Protein AF-0000000070681318 (afdb_homodimer)

Organism: Helianthus annuus (NCBI:txid4232)

InterPro domains:
  IPR006459 Casparian strip membrane protein [TIGR01569] (23-172)
  IPR006702 Casparian strip membrane protein domain [PF04535] (16-162)
  IPR044173 Casparian strip membrane protein/CASP-like protein [PTHR36488] (15-176)

Radius of gyration: 23.89 Å; Cα contacts (8 Å, |Δi|>4): 501; chains: 2; bounding box: 47×86×56 Å

Foldseek 3Di:
DPPPPPPLPQAPPVLLVLLVLLLVLLVLLLCLLCLLLVLLQPPWFPQLPDDDDSPGDHLVVDVLSVLLNVLSVVLNVVSVVCSVVSVVCNRRVPCLVSLVVCLVVLVVSLVSLCSSLVSLVVVLVCLCPPDVVVPGDNCCVRVVVSSVSNVVSSVSSVSSSVSSVVSSVSSVVSSVVD/DPPPPPPLPQQPPVLLVLLVLLLVLLVLLLCLLCLLLVLLQPPWFPQLPDDDDSPGDHLVVDVLSVLLNVLSVVLNVVSVVCSVVSVVCSRRVPCLVSLVVCLVVLVVSLVSLCSSLVSLVVVLVCLCPPDVVVPGDNVCVRVVVSSVSNVVSSVSSVSSSVSSVVSSVSSVVSSVVD

Secondary structure (DSSP, 8-state):
------------HHHHHHHHHHHHHHHHHHHHHHHHHHHHHT---B---SSSS---B-GGGSHHHHHHHHHHHHHHHHHHHHHHHHHHHHH-TT-HHHHHHHHHHHHHHHHHHHHHHHHHHHHHHHHHH-BTTTTB--STTT-HHHHHHHHHHHHHHHHHHHHHHHHHHHHHHHHHT-/------------HHHHHHHHHHHHHHHHHHHHHHHHHHHHHT-------SSS------GGGSHHHHHHHHHHHHHHHHHHHHHHHHHHHHH-TT-HHHHHHHHHHHHHHHHHHHHHHHHHHHHHHHHHH-BTTTTB--STTT-HHHHHHHHHHHHHHHHHHHHHHHHHHHHHHHHHT-

Nearest PDB structures (foldseek):
  8a6m-assembly1_A  TM=4.828E-01  e=1.757E-01  Homo sapiens
  7ung-assembly1_D7  TM=3.871E-01  e=7.452E+00  Homo sapiens
  7ung-assembly1_D8  TM=2.516E-01  e=3.103E+00  Homo sapiens
  8snb-assembly1_8L  TM=2.629E-01  e=3.421E+00  Strongylocentrotus purpuratus
  8a6m-assembly1_A  TM=5.591E-01  e=1.493E-01  Homo sapiens

Solvent-accessible surface area (backbone atoms only — not comparable to full-atom values): 18062 Å² total; per-residue (Å²): 132,76,80,73,79,78,69,76,51,65,40,56,71,70,47,42,55,50,31,51,50,48,49,52,43,46,53,50,27,35,48,18,22,46,53,17,28,48,50,40,71,59,45,59,53,54,70,60,80,78,89,88,90,83,78,52,69,37,45,77,72,36,66,45,41,41,45,22,38,52,31,25,49,52,41,31,52,48,45,58,57,47,49,59,52,42,54,45,47,54,60,39,39,80,48,63,67,58,46,49,49,48,47,45,51,44,51,52,38,30,35,42,40,27,21,18,42,32,20,34,50,48,49,51,49,37,34,60,64,26,38,78,91,69,54,27,63,42,46,29,84,68,36,48,69,54,47,54,41,45,55,54,15,44,52,25,33,52,51,20,37,54,40,40,52,51,48,50,45,48,52,45,50,59,34,52,74,86,131,78,77,74,77,79,70,79,52,68,42,56,72,70,48,43,53,51,31,52,50,47,48,53,44,46,51,50,27,35,49,17,22,46,54,16,28,50,48,40,71,58,44,58,55,54,70,58,82,75,92,80,88,84,78,55,68,37,44,75,73,36,66,45,40,42,44,23,38,51,31,24,49,51,41,33,51,48,46,57,55,47,49,59,53,43,53,44,47,55,63,41,40,80,46,63,67,58,48,50,50,48,47,46,51,45,52,52,38,31,34,41,40,27,21,17,42,33,19,34,49,46,48,50,50,38,33,59,64,26,36,79,90,68,56,28,64,41,45,28,83,69,36,47,69,54,47,54,41,46,56,54,14,44,52,24,34,53,51,19,36,54,39,40,53,51,48,50,44,49,51,43,52,59,33,53,74,86

Sequence (356 aa):
MKPGALQLGVAPPTNRGIAILDFILRLIAIAGTLASAIPMATTTSQTLPFFSKFVQAKFNDFPSFTFFVVASSIVSTYLFLSLAFSILHITKANAVNTRLLLLFLDTVAMGLLMAGSAVATAIVKLVHSGNSKFNWLAICQKYNNFCKRVSGSLIGSYTGVVVLILLTLLSGVALSRRMKPGALQLGVAPPTNRGIAILDFILRLIAIAGTLASAIPMATTTSQTLPFFSKFVQAKFNDFPSFTFFVVASSIVSTYLFLSLAFSILHITKANAVNTRLLLLFLDTVAMGLLMAGSAVATAIVKLVHSGNSKFNWLAICQKYNNFCKRVSGSLIGSYTGVVVLILLTLLSGVALSRR

Structure (mmCIF, N/CA/C/O backbone):
data_AF-0000000070681318-model_v1
#
loop_
_entity.id
_entity.type
_entity.pdbx_description
1 polymer 'CASP-like protein'
#
loop_
_atom_site.group_PDB
_atom_site.id
_atom_site.type_symbol
_atom_site.label_atom_id
_atom_site.label_alt_id
_atom_site.label_comp_id
_atom_site.label_asym_id
_atom_site.label_entity_id
_atom_site.label_seq_id
_atom_site.pdbx_PDB_ins_code
_atom_site.Cartn_x
_atom_site.Cartn_y
_atom_site.Cartn_z
_atom_site.occupancy
_atom_site.B_iso_or_equiv
_atom_site.auth_seq_id
_atom_site.auth_comp_id
_atom_site.auth_asym_id
_atom_site.auth_atom_id
_atom_site.pdbx_PDB_model_num
ATOM 1 N N . MET A 1 1 ? 20.844 49.125 15.164 1 27.34 1 MET A N 1
ATOM 2 C CA . MET A 1 1 ? 19.984 48.25 14.398 1 27.34 1 MET A CA 1
ATOM 3 C C . MET A 1 1 ? 19.984 46.844 14.992 1 27.34 1 MET A C 1
ATOM 5 O O . MET A 1 1 ? 21.031 46.219 15.102 1 27.34 1 MET A O 1
ATOM 9 N N . LYS A 1 2 ? 19.297 46.5 16 1 39.03 2 LYS A N 1
ATOM 10 C CA . LYS A 1 2 ? 19.469 45.5 17.047 1 39.03 2 LYS A CA 1
ATOM 11 C C . LYS A 1 2 ? 19.297 44.094 16.484 1 39.03 2 LYS A C 1
ATOM 13 O O . LYS A 1 2 ? 18.375 43.844 15.695 1 39.03 2 LYS A O 1
ATOM 18 N N . PRO A 1 3 ? 20.266 43.25 16.266 1 37.09 3 PRO A N 1
ATOM 19 C CA . PRO A 1 3 ? 20.297 42.094 15.367 1 37.09 3 PRO A CA 1
ATOM 20 C C . PRO A 1 3 ? 19.109 41.156 15.562 1 37.09 3 PRO A C 1
ATOM 22 O O . PRO A 1 3 ? 18.797 40.812 16.703 1 37.09 3 PRO A O 1
ATOM 25 N N . GLY A 1 4 ? 17.953 41.281 15.164 1 34.03 4 GLY A N 1
ATOM 26 C CA . GLY A 1 4 ? 16.625 40.812 15.516 1 34.03 4 GLY A CA 1
ATOM 27 C C . GLY A 1 4 ? 16.594 39.312 15.836 1 34.03 4 GLY A C 1
ATOM 28 O O . GLY A 1 4 ? 17.156 38.5 15.102 1 34.03 4 GLY A O 1
ATOM 29 N N . ALA A 1 5 ? 16.75 38.844 17.031 1 35.81 5 ALA A N 1
ATOM 30 C CA . ALA A 1 5 ? 16.984 37.594 17.734 1 35.81 5 ALA A CA 1
ATOM 31 C C . ALA A 1 5 ? 16.25 36.438 17.047 1 35.81 5 ALA A C 1
ATOM 33 O O . ALA A 1 5 ? 15.023 36.438 16.969 1 35.81 5 ALA A O 1
ATOM 34 N N . LEU A 1 6 ? 16.516 36.031 15.82 1 34.25 6 LEU A N 1
ATOM 35 C CA . LEU A 1 6 ? 16.188 35 14.859 1 34.25 6 LEU A CA 1
ATOM 36 C C . LEU A 1 6 ? 15.711 33.719 15.578 1 34.25 6 LEU A C 1
ATOM 38 O O . LEU A 1 6 ? 16.516 33 16.141 1 34.25 6 LEU A O 1
ATOM 42 N N . GLN A 1 7 ? 14.805 33.75 16.688 1 34.06 7 GLN A N 1
ATOM 43 C CA . GLN A 1 7 ? 14.234 32.844 17.672 1 34.06 7 GLN A CA 1
ATOM 44 C C . GLN A 1 7 ? 14.062 31.438 17.109 1 34.06 7 GLN A C 1
ATOM 46 O O . GLN A 1 7 ? 13.398 31.25 16.094 1 34.06 7 GLN A O 1
ATOM 51 N N . LEU A 1 8 ? 15 30.625 16.906 1 36.34 8 LEU A N 1
ATOM 52 C CA . LEU A 1 8 ? 15.195 29.203 16.641 1 36.34 8 LEU A CA 1
ATOM 53 C C . LEU A 1 8 ? 13.992 28.391 17.109 1 36.34 8 LEU A C 1
ATOM 55 O O . LEU A 1 8 ? 13.773 28.234 18.312 1 36.34 8 LEU A O 1
ATOM 59 N N . GLY A 1 9 ? 12.727 28.781 16.938 1 36.19 9 GLY A N 1
ATOM 60 C CA . GLY 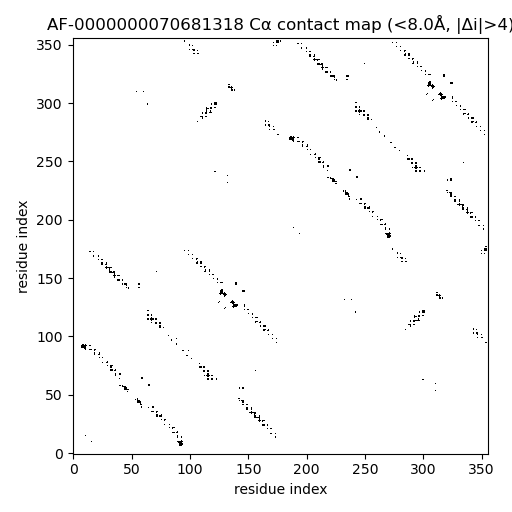A 1 9 ? 11.383 28.531 17.453 1 36.19 9 GLY A CA 1
ATOM 61 C C . GLY A 1 9 ? 11.164 27.094 17.875 1 36.19 9 GLY A C 1
ATOM 62 O O . GLY A 1 9 ? 11.195 26.188 17.031 1 36.19 9 GLY A O 1
ATOM 63 N N . VAL A 1 10 ? 11.641 26.594 18.969 1 42.66 10 VAL A N 1
ATOM 64 C CA . VAL A 1 10 ? 11.531 25.375 19.75 1 42.66 10 VAL A CA 1
ATOM 65 C C . VAL A 1 10 ? 10.102 24.828 19.656 1 42.66 10 VAL A C 1
ATOM 67 O O . VAL A 1 10 ? 9.141 25.578 19.844 1 42.66 10 VAL A O 1
ATOM 70 N N . ALA A 1 11 ? 9.859 23.922 18.688 1 50.62 11 ALA A N 1
ATOM 71 C CA . ALA A 1 11 ? 8.539 23.312 18.594 1 50.62 11 ALA A CA 1
ATOM 72 C C . ALA A 1 11 ? 7.914 23.141 19.984 1 50.62 11 ALA A C 1
ATOM 74 O O . ALA A 1 11 ? 8.625 22.953 20.969 1 50.62 11 ALA A O 1
ATOM 75 N N . PRO A 1 12 ? 6.773 23.719 20.281 1 56.56 12 PRO A N 1
ATOM 76 C CA . PRO A 1 12 ? 6.117 23.5 21.578 1 56.56 12 PRO A CA 1
ATOM 77 C C . PRO A 1 12 ? 6.297 22.062 22.094 1 56.56 12 PRO A C 1
ATOM 79 O O . PRO A 1 12 ? 6.574 21.156 21.312 1 56.56 12 PRO A O 1
ATOM 82 N N . PRO A 1 13 ? 6.785 21.969 23.422 1 58.34 13 PRO A N 1
ATOM 83 C CA . PRO A 1 13 ? 7.07 20.688 24.078 1 58.34 13 PRO A CA 1
ATOM 84 C C . PRO A 1 13 ? 6.238 19.531 23.516 1 58.34 13 PRO A C 1
ATOM 86 O O . PRO A 1 13 ? 6.719 18.406 23.438 1 58.34 13 PRO A O 1
ATOM 89 N N . THR A 1 14 ? 5.016 19.844 23.125 1 61.41 14 THR A N 1
ATOM 90 C CA . THR A 1 14 ? 4.141 18.797 22.594 1 61.41 14 THR A CA 1
ATOM 91 C C . THR A 1 14 ? 4.645 18.297 21.25 1 61.41 14 THR A C 1
ATOM 93 O O . THR A 1 14 ? 4.605 17.094 20.969 1 61.41 14 THR A O 1
ATOM 96 N N . ASN A 1 15 ? 5.371 19.219 20.641 1 67.25 15 ASN A N 1
ATOM 97 C CA . ASN A 1 15 ? 5.898 18.828 19.328 1 67.25 15 ASN A CA 1
ATOM 98 C C . ASN A 1 15 ? 7.18 18 19.469 1 67.25 15 ASN A C 1
ATOM 100 O O . ASN A 1 15 ? 7.484 17.172 18.609 1 67.25 15 ASN A O 1
ATOM 104 N N . ARG A 1 16 ? 7.801 18.281 20.766 1 74.75 16 ARG A N 1
ATOM 105 C CA . ARG A 1 16 ? 9.016 17.5 21 1 74.75 16 ARG A CA 1
ATOM 106 C C . ARG A 1 16 ? 8.688 16.016 21.219 1 74.75 16 ARG A C 1
ATOM 108 O O . ARG A 1 16 ? 9.398 15.141 20.719 1 74.75 16 ARG A O 1
ATOM 115 N N . GLY A 1 17 ? 7.602 15.844 21.922 1 77.88 17 GLY A N 1
ATOM 116 C CA . GLY A 1 17 ? 7.176 14.477 22.156 1 77.88 17 GLY A CA 1
ATOM 117 C C . GLY A 1 17 ? 6.789 13.75 20.891 1 77.88 17 GLY A C 1
ATOM 118 O O . GLY A 1 17 ? 7.113 12.57 20.719 1 77.88 17 GLY A O 1
ATOM 119 N N . ILE A 1 18 ? 6.199 14.492 20.031 1 80.38 18 ILE A N 1
ATOM 120 C CA . ILE A 1 18 ? 5.781 13.914 18.766 1 80.38 18 ILE A CA 1
ATOM 121 C C . ILE A 1 18 ? 7.008 13.617 17.906 1 80.38 18 ILE A C 1
ATOM 123 O O . ILE A 1 18 ? 7.062 12.586 17.219 1 80.38 18 ILE A O 1
ATOM 127 N N . ALA A 1 19 ? 7.949 14.453 18.078 1 80.38 19 ALA A N 1
ATOM 128 C CA . ALA A 1 19 ? 9.164 14.258 17.297 1 80.38 19 ALA A CA 1
ATOM 129 C C . ALA A 1 19 ? 9.953 13.047 17.781 1 80.38 19 ALA A C 1
ATOM 131 O O . ALA A 1 19 ? 10.516 12.297 16.984 1 80.38 19 ALA A O 1
ATOM 132 N N . ILE A 1 20 ? 9.977 12.875 19.109 1 84.5 20 ILE A N 1
ATOM 133 C CA . ILE A 1 20 ? 10.672 11.727 19.688 1 84.5 20 ILE A CA 1
ATOM 134 C C . ILE A 1 20 ? 9.953 10.438 19.297 1 84.5 20 ILE A C 1
ATOM 136 O O . ILE A 1 20 ? 10.594 9.438 18.969 1 84.5 20 ILE A O 1
ATOM 140 N N . LEU A 1 21 ? 8.695 10.477 19.344 1 85.69 21 LEU A N 1
ATOM 141 C CA . LEU A 1 21 ? 7.906 9.312 18.953 1 85.69 21 LEU A CA 1
ATOM 142 C C . LEU A 1 21 ? 8.109 8.977 17.484 1 85.69 21 LEU A C 1
ATOM 144 O O . LEU A 1 21 ? 8.203 7.805 17.125 1 85.69 21 LEU A O 1
ATOM 148 N N . ASP A 1 22 ? 8.203 10 16.781 1 85.94 22 ASP A N 1
ATOM 149 C CA . ASP A 1 22 ? 8.461 9.828 15.359 1 85.94 22 ASP A CA 1
ATOM 150 C C . ASP A 1 22 ? 9.805 9.133 15.125 1 85.94 22 ASP A C 1
ATOM 152 O O . ASP A 1 22 ? 9.906 8.219 14.305 1 85.94 22 ASP A O 1
ATOM 156 N N . PHE A 1 23 ? 10.766 9.484 15.922 1 86.62 23 PHE A N 1
ATOM 157 C CA . PHE A 1 23 ? 12.102 8.922 15.789 1 86.62 23 PHE A CA 1
ATOM 158 C C . PHE A 1 23 ? 12.117 7.457 16.203 1 86.62 23 PHE A C 1
ATOM 160 O O . PHE A 1 23 ? 12.711 6.621 15.516 1 86.62 23 PHE A O 1
ATOM 167 N N . ILE A 1 24 ? 11.445 7.145 17.172 1 89.94 24 ILE A N 1
ATOM 168 C CA . ILE A 1 24 ? 11.406 5.777 17.672 1 89.94 24 ILE A CA 1
ATOM 169 C C . ILE A 1 24 ? 10.648 4.891 16.672 1 89.94 24 ILE A C 1
ATOM 171 O O . ILE A 1 24 ? 11.086 3.773 16.375 1 89.94 24 ILE A O 1
ATOM 175 N N . LEU A 1 25 ? 9.656 5.363 16.188 1 89.62 25 LEU A N 1
ATOM 176 C CA . LEU A 1 25 ? 8.859 4.586 15.242 1 89.62 25 LEU A CA 1
ATOM 177 C C . LEU A 1 25 ? 9.633 4.328 13.953 1 89.62 25 LEU A C 1
ATOM 179 O O . LEU A 1 25 ? 9.539 3.246 13.375 1 89.62 25 LEU A O 1
ATOM 183 N N . ARG A 1 26 ? 10.367 5.277 13.57 1 90.19 26 ARG A N 1
ATOM 184 C CA . ARG A 1 26 ? 11.172 5.113 12.367 1 90.19 26 ARG A CA 1
ATOM 185 C C . ARG A 1 26 ? 12.242 4.047 12.562 1 90.19 26 ARG A C 1
ATOM 187 O O . ARG A 1 26 ? 12.539 3.277 11.641 1 90.19 26 ARG A O 1
ATOM 194 N N . LEU A 1 27 ? 12.734 3.984 13.766 1 89.38 27 LEU A N 1
ATOM 195 C CA . LEU A 1 27 ? 13.719 2.963 14.086 1 89.38 27 LEU A CA 1
ATOM 196 C C . LEU A 1 27 ? 13.094 1.572 14.062 1 89.38 27 LEU A C 1
ATOM 198 O O . LEU A 1 27 ? 13.703 0.622 13.562 1 89.38 27 LEU A O 1
ATOM 202 N N . ILE A 1 28 ? 11.93 1.508 14.516 1 89.75 28 ILE A N 1
ATOM 203 C CA . ILE A 1 28 ? 11.203 0.243 14.516 1 89.75 28 ILE A CA 1
ATOM 204 C C . ILE A 1 28 ? 10.867 -0.161 13.086 1 89.75 28 ILE A C 1
ATOM 206 O O . ILE A 1 28 ? 10.977 -1.335 12.727 1 89.75 28 ILE A O 1
ATOM 210 N N . ALA A 1 29 ? 10.484 0.828 12.336 1 89.5 29 ALA A N 1
ATOM 211 C CA . ALA A 1 29 ? 10.164 0.549 10.93 1 89.5 29 ALA A CA 1
ATOM 212 C C . ALA A 1 29 ? 11.391 0.039 10.188 1 89.5 29 ALA A C 1
ATOM 214 O O . ALA A 1 29 ? 11.297 -0.885 9.375 1 89.5 29 ALA A O 1
ATOM 215 N N . ILE A 1 30 ? 12.539 0.558 10.453 1 89.44 30 ILE A N 1
ATOM 216 C CA . ILE A 1 30 ? 13.789 0.13 9.836 1 89.44 30 ILE A CA 1
ATOM 217 C C . ILE A 1 30 ? 14.102 -1.308 10.242 1 89.44 30 ILE A C 1
ATOM 219 O O . ILE A 1 30 ? 14.461 -2.135 9.398 1 89.44 30 ILE A O 1
ATOM 223 N N . ALA A 1 31 ? 13.938 -1.555 11.453 1 87.19 31 ALA A N 1
ATOM 224 C CA . ALA A 1 31 ? 14.18 -2.904 11.953 1 87.19 31 ALA A CA 1
ATOM 225 C C . ALA A 1 31 ? 13.234 -3.91 11.312 1 87.19 31 ALA A C 1
ATOM 227 O O . ALA A 1 31 ? 13.648 -5.008 10.938 1 87.19 31 ALA A O 1
ATOM 228 N N . GLY A 1 32 ? 12.023 -3.504 11.219 1 85.44 32 GLY A N 1
ATOM 229 C CA . GLY A 1 32 ? 11.047 -4.387 10.594 1 85.44 32 GLY A CA 1
ATOM 230 C C . GLY A 1 32 ? 11.344 -4.656 9.133 1 85.44 32 GLY A C 1
ATOM 231 O O . GLY A 1 32 ? 11.25 -5.801 8.68 1 85.44 32 GLY A O 1
ATOM 232 N N . THR A 1 33 ? 11.664 -3.637 8.367 1 86.25 33 THR A N 1
ATOM 233 C CA . THR A 1 33 ? 11.945 -3.771 6.945 1 86.25 33 THR A CA 1
ATOM 234 C C . THR A 1 33 ? 13.242 -4.551 6.723 1 86.25 33 THR A C 1
ATOM 236 O O . THR A 1 33 ? 13.305 -5.43 5.859 1 86.25 33 THR A O 1
ATOM 239 N N . LEU A 1 34 ? 14.211 -4.32 7.559 1 84.12 34 LEU A N 1
ATOM 240 C CA . LEU A 1 34 ? 15.484 -5.023 7.438 1 84.12 34 LEU A CA 1
ATOM 241 C C . LEU A 1 34 ? 15.344 -6.48 7.863 1 84.12 34 LEU A C 1
ATOM 243 O O . LEU A 1 34 ? 15.945 -7.367 7.246 1 84.12 34 LEU A O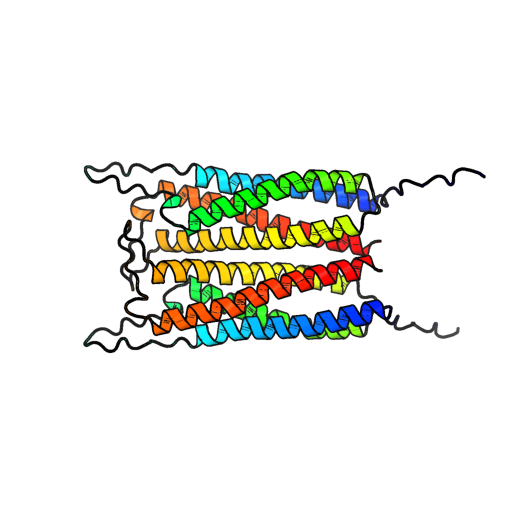 1
ATOM 247 N N . ALA A 1 35 ? 14.547 -6.594 8.914 1 80.94 35 ALA A N 1
ATOM 248 C CA . ALA A 1 35 ? 14.328 -7.953 9.398 1 80.94 35 ALA A CA 1
ATOM 249 C C . ALA A 1 35 ? 13.57 -8.789 8.375 1 80.94 35 ALA A C 1
ATOM 251 O O . ALA A 1 35 ? 13.609 -10.023 8.422 1 80.94 35 ALA A O 1
ATOM 252 N N . SER A 1 36 ? 12.883 -8.211 7.469 1 80.31 36 SER A N 1
ATOM 253 C CA . SER A 1 36 ? 12.156 -8.914 6.422 1 80.31 36 SER A CA 1
ATOM 254 C C . SER A 1 36 ? 13.031 -9.141 5.195 1 80.31 36 SER A C 1
ATOM 256 O O . SER A 1 36 ? 12.953 -10.195 4.555 1 80.31 36 SER A O 1
ATOM 258 N N . ALA A 1 37 ? 13.852 -8.219 4.871 1 76.94 37 ALA A N 1
ATOM 259 C CA . ALA A 1 37 ? 14.656 -8.289 3.66 1 76.94 37 ALA A CA 1
ATOM 260 C C . ALA A 1 37 ? 15.836 -9.242 3.844 1 76.94 37 ALA A C 1
ATOM 262 O O . ALA A 1 37 ? 16.156 -10.023 2.941 1 76.94 37 ALA A O 1
ATOM 263 N N . ILE A 1 38 ? 16.391 -9.25 4.977 1 75.25 38 ILE A N 1
ATOM 264 C CA . ILE A 1 38 ? 17.625 -9.992 5.207 1 75.25 38 ILE A CA 1
ATOM 265 C C . ILE A 1 38 ? 17.359 -11.492 5.109 1 75.25 38 ILE A C 1
ATOM 267 O O . ILE A 1 38 ? 18.031 -12.203 4.363 1 75.25 38 ILE A O 1
ATOM 271 N N . PRO A 1 39 ? 16.391 -11.953 5.855 1 71.25 39 PRO A N 1
ATOM 272 C CA . PRO A 1 39 ? 16.156 -13.391 5.738 1 71.25 39 PRO A CA 1
ATOM 273 C C . PRO A 1 39 ? 15.742 -13.812 4.328 1 71.25 39 PRO A C 1
ATOM 275 O O . PRO A 1 39 ? 16.109 -14.898 3.871 1 71.25 39 PRO A O 1
ATOM 278 N N . MET A 1 40 ? 15.039 -13.008 3.623 1 73.69 40 MET A N 1
ATOM 279 C CA . MET A 1 40 ? 14.617 -13.352 2.27 1 73.69 40 MET A CA 1
ATOM 280 C C . MET A 1 40 ? 15.797 -13.32 1.304 1 73.69 40 MET A C 1
ATOM 282 O O . MET A 1 40 ? 15.898 -14.156 0.407 1 73.69 40 MET A O 1
ATOM 286 N N . ALA A 1 41 ? 16.547 -12.32 1.59 1 67.88 41 ALA A N 1
ATOM 287 C CA . ALA A 1 41 ? 17.703 -12.172 0.7 1 67.88 41 ALA A CA 1
ATOM 288 C C . ALA A 1 41 ? 18.734 -13.273 0.945 1 67.88 41 ALA A C 1
ATOM 290 O O . ALA A 1 41 ? 19.547 -13.57 0.072 1 67.88 41 ALA A O 1
ATOM 291 N N . THR A 1 42 ? 18.641 -13.828 2.215 1 65.38 42 THR A N 1
ATOM 292 C CA . THR A 1 42 ? 19.609 -14.859 2.564 1 65.38 42 THR A CA 1
ATOM 293 C C . THR A 1 42 ? 19.031 -16.25 2.34 1 65.38 42 THR A C 1
ATOM 295 O O . THR A 1 42 ? 19.656 -17.25 2.707 1 65.38 42 THR A O 1
ATOM 298 N N . THR A 1 43 ? 17.766 -16.312 1.997 1 60.69 43 THR A N 1
ATOM 299 C CA . THR A 1 43 ? 17.219 -17.641 1.692 1 60.69 43 THR A CA 1
ATOM 300 C C . THR A 1 43 ? 18 -18.312 0.573 1 60.69 43 THR A C 1
ATOM 302 O O . THR A 1 43 ? 18.125 -17.75 -0.524 1 60.69 43 THR A O 1
ATOM 305 N N . THR A 1 44 ? 19.156 -18.781 0.896 1 51.25 44 THR A N 1
ATOM 306 C CA . THR A 1 44 ? 19.891 -19.609 -0.056 1 51.25 44 THR A CA 1
ATOM 307 C C . THR A 1 44 ? 19.141 -20.906 -0.354 1 51.25 44 THR A C 1
ATOM 309 O O . THR A 1 44 ? 18.281 -21.312 0.427 1 51.25 44 THR A O 1
ATOM 312 N N . SER A 1 45 ? 19.5 -21.719 -1.45 1 50.16 45 SER A N 1
ATOM 313 C CA . SER A 1 45 ? 19.156 -22.938 -2.154 1 50.16 45 SER A CA 1
ATOM 314 C C . SER A 1 45 ? 18.922 -24.094 -1.18 1 50.16 45 SER A C 1
ATOM 316 O O . SER A 1 45 ? 19.812 -24.469 -0.424 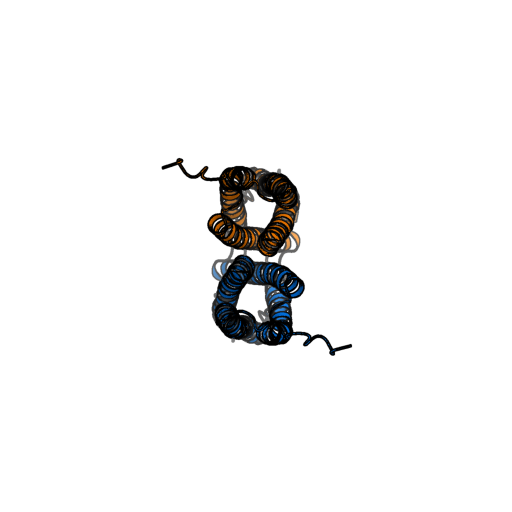1 50.16 45 SER A O 1
ATOM 318 N N . GLN A 1 46 ? 17.891 -23.844 -0.353 1 48.88 46 GLN A N 1
ATOM 319 C CA . GLN A 1 46 ? 17.812 -25.141 0.324 1 48.88 46 GLN A CA 1
ATOM 320 C C . GLN A 1 46 ? 17.922 -26.297 -0.671 1 48.88 46 GLN A C 1
ATOM 322 O O . GLN A 1 46 ? 17.281 -26.281 -1.725 1 48.88 46 GLN A O 1
ATOM 327 N N . THR A 1 47 ? 19.094 -26.891 -0.52 1 43.69 47 THR A N 1
ATOM 328 C CA . THR A 1 47 ? 19.469 -28.109 -1.227 1 43.69 47 THR A CA 1
ATOM 329 C C . THR A 1 47 ? 18.438 -29.203 -1.01 1 43.69 47 THR A C 1
ATOM 331 O O . THR A 1 47 ? 18.125 -29.547 0.13 1 43.69 47 THR A O 1
ATOM 334 N N . LEU A 1 48 ? 17.344 -29.25 -1.668 1 45.12 48 LEU A N 1
ATOM 335 C CA . LEU A 1 48 ? 16.625 -30.516 -1.525 1 45.12 48 LEU A CA 1
ATOM 336 C C . LEU A 1 48 ? 17.594 -31.688 -1.4 1 45.12 48 LEU A C 1
ATOM 338 O O . LEU A 1 48 ? 18.609 -31.734 -2.102 1 45.12 48 LEU A O 1
ATOM 342 N N . PRO A 1 49 ? 17.734 -32.312 -0.333 1 39.97 49 PRO A N 1
ATOM 343 C CA . PRO A 1 49 ? 18.609 -33.469 -0.269 1 39.97 49 PRO A CA 1
ATOM 344 C C . PRO A 1 49 ? 18.594 -34.281 -1.552 1 39.97 49 PRO A C 1
ATOM 346 O O . PRO A 1 49 ? 19.328 -35.281 -1.665 1 39.97 49 PRO A O 1
ATOM 349 N N . PHE A 1 50 ? 17.5 -34.812 -2.195 1 41.16 50 PHE A N 1
ATOM 350 C CA . PHE A 1 50 ? 17.547 -35.969 -3.084 1 41.16 50 PHE A CA 1
ATOM 351 C C . PHE A 1 50 ? 18.578 -35.75 -4.184 1 41.16 50 PHE A C 1
ATOM 353 O O . PHE A 1 50 ? 18.922 -34.625 -4.512 1 41.16 50 PHE A O 1
ATOM 360 N N . PHE A 1 51 ? 18.766 -36.906 -5.32 1 38.94 51 PHE A N 1
ATOM 361 C CA . PHE A 1 51 ? 19.766 -37.281 -6.309 1 38.94 51 PHE A CA 1
ATOM 362 C C . PHE A 1 51 ? 20.172 -36.094 -7.152 1 38.94 51 PHE A C 1
ATOM 364 O O . PHE A 1 51 ? 21.359 -35.781 -7.285 1 38.94 51 PHE A O 1
ATOM 371 N N . SER A 1 52 ? 19.797 -35.969 -8.75 1 40.5 52 SER A N 1
ATOM 372 C CA . SER A 1 52 ? 20.438 -35.312 -9.891 1 40.5 52 SER A CA 1
ATOM 373 C C . SER A 1 52 ? 20.344 -33.781 -9.797 1 40.5 52 SER A C 1
ATOM 375 O O . SER A 1 52 ? 21.328 -33.125 -9.5 1 40.5 52 SER A O 1
ATOM 377 N N . LYS A 1 53 ? 19.344 -33 -10.914 1 43.53 53 LYS A N 1
ATOM 378 C CA . LYS A 1 53 ? 19.391 -31.625 -11.453 1 43.53 53 LYS A CA 1
ATOM 379 C C . LYS A 1 53 ? 18.969 -30.609 -10.398 1 43.53 53 LYS A C 1
ATOM 381 O O . LYS A 1 53 ? 17.938 -30.797 -9.727 1 43.53 53 LYS A O 1
ATOM 386 N N . PHE A 1 54 ? 19.688 -29.766 -9.625 1 45 54 PHE A N 1
ATOM 387 C CA . PHE A 1 54 ? 19.797 -28.656 -8.688 1 45 54 PHE A CA 1
ATOM 388 C C . PHE A 1 54 ? 18.656 -27.672 -8.891 1 45 54 PHE A C 1
ATOM 390 O O . PHE A 1 54 ? 18.766 -26.734 -9.703 1 45 54 PHE A O 1
ATOM 397 N N . VAL A 1 55 ? 17.391 -28.078 -9 1 51.28 55 VAL A N 1
ATOM 398 C CA . VAL A 1 55 ? 16.391 -27.031 -9.156 1 51.28 55 VAL A CA 1
ATOM 399 C C . VAL A 1 55 ? 16.219 -26.281 -7.836 1 51.28 55 VAL A C 1
ATOM 401 O O . VAL A 1 55 ? 15.875 -26.875 -6.812 1 51.28 55 VAL A O 1
ATOM 404 N N . GLN A 1 56 ? 17.125 -25.391 -7.332 1 54.5 56 GLN A N 1
ATOM 405 C CA . GLN A 1 56 ? 17.141 -24.562 -6.133 1 54.5 56 GLN A CA 1
ATOM 406 C C . GLN A 1 56 ? 16.047 -23.484 -6.203 1 54.5 56 GLN A C 1
ATOM 408 O O . GLN A 1 56 ? 15.852 -22.859 -7.25 1 54.5 56 GLN A O 1
ATOM 413 N N . ALA A 1 57 ? 15.125 -23.703 -5.172 1 61.31 57 ALA A N 1
ATOM 414 C CA . ALA A 1 57 ? 14.164 -22.594 -5.113 1 61.31 57 ALA A CA 1
ATOM 415 C C . ALA A 1 57 ? 14.805 -21.344 -4.531 1 61.31 57 ALA A C 1
ATOM 417 O O . ALA A 1 57 ? 15.375 -21.375 -3.439 1 61.31 57 ALA A O 1
ATOM 418 N N . LYS A 1 58 ? 15.164 -20.359 -5.285 1 63.16 58 LYS A N 1
ATOM 419 C CA . LYS A 1 58 ? 15.703 -19.062 -4.883 1 63.16 58 LYS A CA 1
ATOM 420 C C . LYS A 1 58 ? 14.648 -17.969 -4.984 1 63.16 58 LYS A C 1
ATOM 422 O O . LYS A 1 58 ? 13.656 -18.125 -5.703 1 63.16 58 LYS A O 1
ATOM 427 N N . PHE A 1 59 ? 14.797 -17.047 -4.023 1 65.44 59 PHE A N 1
ATOM 428 C CA . PHE A 1 59 ? 13.875 -15.914 -4.066 1 65.44 59 PHE A CA 1
ATOM 429 C C . PHE A 1 59 ? 13.844 -15.297 -5.461 1 65.44 59 PHE A C 1
ATOM 431 O O . PHE A 1 59 ? 12.836 -14.727 -5.871 1 65.44 59 PHE A O 1
ATOM 438 N N . ASN A 1 60 ? 14.945 -15.461 -6.145 1 65.06 60 ASN A N 1
ATOM 439 C CA . ASN A 1 60 ? 15.016 -14.867 -7.477 1 65.06 60 ASN A CA 1
ATOM 440 C C . ASN A 1 60 ? 14.273 -15.719 -8.5 1 65.06 60 ASN A C 1
ATOM 442 O O . ASN A 1 60 ? 14.188 -15.344 -9.68 1 65.06 60 ASN A O 1
ATOM 446 N N . ASP A 1 61 ? 13.766 -16.844 -8.031 1 69.75 61 ASP A N 1
ATOM 447 C CA . ASP A 1 61 ? 12.977 -17.672 -8.938 1 69.75 61 ASP A CA 1
ATOM 448 C C . ASP A 1 61 ? 11.602 -17.047 -9.18 1 69.75 61 ASP A C 1
ATOM 450 O O . ASP A 1 61 ? 10.977 -17.297 -10.219 1 69.75 61 ASP A O 1
ATOM 454 N N . PHE A 1 62 ? 11.242 -16.266 -8.172 1 75 62 PHE A N 1
ATOM 455 C CA . PHE A 1 62 ? 9.969 -15.555 -8.297 1 75 62 PHE A CA 1
ATOM 456 C C . PHE A 1 62 ? 10.188 -14.047 -8.328 1 75 62 PHE A C 1
ATOM 458 O O . PHE A 1 62 ? 10.664 -13.461 -7.355 1 75 62 PHE A O 1
ATOM 465 N N . PRO A 1 63 ? 9.938 -13.5 -9.477 1 78.12 63 PRO A N 1
ATOM 466 C CA . PRO A 1 63 ? 10.102 -12.047 -9.57 1 78.12 63 PRO A CA 1
ATOM 467 C C . PRO A 1 63 ? 9.367 -11.305 -8.461 1 78.12 63 PRO A C 1
ATOM 469 O O . PRO A 1 63 ? 9.781 -10.203 -8.07 1 78.12 63 PRO A O 1
ATOM 472 N N . SER A 1 64 ? 8.359 -11.93 -7.957 1 83.62 64 SER A N 1
ATOM 473 C CA . SER A 1 64 ? 7.59 -11.312 -6.883 1 83.62 64 SER A CA 1
ATOM 474 C C . SER A 1 64 ? 8.422 -11.18 -5.609 1 83.62 64 SER A C 1
ATOM 476 O O . SER A 1 64 ? 8.352 -10.164 -4.918 1 83.62 64 SER A O 1
ATOM 478 N N . PHE A 1 65 ? 9.32 -12.148 -5.352 1 83.38 65 PHE A N 1
ATOM 479 C CA . PHE A 1 65 ? 10.156 -12.109 -4.164 1 83.38 65 PHE A CA 1
ATOM 480 C C . PHE A 1 65 ? 11.297 -11.109 -4.336 1 83.38 65 PHE A C 1
ATOM 482 O O . PHE A 1 65 ? 11.672 -10.422 -3.385 1 83.38 65 PHE A O 1
ATOM 489 N N . THR A 1 66 ? 11.727 -11.039 -5.562 1 84.19 66 THR A N 1
ATOM 490 C CA . THR A 1 66 ? 12.75 -10.039 -5.859 1 84.19 66 THR A CA 1
ATOM 491 C C . THR A 1 66 ? 12.195 -8.633 -5.676 1 84.19 66 THR A C 1
ATOM 493 O O . THR A 1 66 ? 12.875 -7.754 -5.145 1 84.19 66 THR A O 1
ATOM 496 N N . PHE A 1 67 ? 11 -8.523 -6.129 1 86.44 67 PHE A N 1
ATOM 497 C CA . PHE A 1 67 ? 10.352 -7.23 -5.949 1 86.44 67 PHE A CA 1
ATOM 498 C C . PHE A 1 67 ? 10.195 -6.902 -4.473 1 86.44 67 PHE A C 1
ATOM 500 O O . PHE A 1 67 ? 10.383 -5.754 -4.062 1 86.44 67 PHE A O 1
ATOM 507 N N . PHE A 1 68 ? 9.93 -7.891 -3.75 1 87.75 68 PHE A N 1
ATOM 508 C CA . PHE A 1 68 ? 9.75 -7.699 -2.314 1 87.75 68 PHE A CA 1
ATOM 509 C C . PHE A 1 68 ? 11.055 -7.246 -1.665 1 87.75 68 PHE A C 1
ATOM 511 O O . PHE A 1 68 ? 11.055 -6.312 -0.862 1 87.75 68 PHE A O 1
ATOM 518 N N . VAL A 1 69 ? 12.102 -7.867 -2.047 1 86.25 69 VAL A N 1
ATOM 519 C CA . VAL A 1 69 ? 13.406 -7.551 -1.464 1 86.25 69 VAL A CA 1
ATOM 520 C C . VAL A 1 69 ? 13.852 -6.16 -1.909 1 86.25 69 VAL A C 1
ATOM 522 O O . VAL A 1 69 ? 14.344 -5.375 -1.102 1 86.25 69 VAL A O 1
ATOM 525 N N . VAL A 1 70 ? 13.656 -5.898 -3.148 1 86.88 70 VAL A N 1
ATOM 526 C CA . VAL A 1 70 ? 14.047 -4.598 -3.686 1 86.88 70 VAL A CA 1
ATOM 527 C C . VAL A 1 70 ? 13.203 -3.498 -3.035 1 86.88 70 VAL A C 1
ATOM 529 O O . VAL A 1 70 ? 13.742 -2.469 -2.613 1 86.88 70 VAL A O 1
ATOM 532 N N . ALA A 1 71 ? 11.93 -3.779 -2.986 1 89.06 71 ALA A N 1
ATOM 533 C CA . ALA A 1 71 ? 11.039 -2.803 -2.363 1 89.06 71 ALA A CA 1
ATOM 534 C C . ALA A 1 71 ? 11.414 -2.572 -0.902 1 89.06 71 ALA A C 1
ATOM 536 O O . ALA A 1 71 ? 11.484 -1.428 -0.446 1 89.06 71 ALA A O 1
ATOM 537 N N . SER A 1 72 ? 11.688 -3.609 -0.195 1 90.12 72 SER A N 1
ATOM 538 C CA . SER A 1 72 ? 12.047 -3.498 1.215 1 90.12 72 SER A CA 1
ATOM 539 C C . SER A 1 72 ? 13.367 -2.762 1.392 1 90.12 72 SER A C 1
ATOM 541 O O . SER A 1 72 ? 13.531 -1.991 2.34 1 90.12 72 SER A O 1
ATOM 543 N N . SER A 1 73 ? 14.266 -2.992 0.452 1 88.25 73 SER A N 1
ATOM 544 C CA . SER A 1 73 ? 15.555 -2.322 0.521 1 88.25 73 SER A CA 1
ATOM 545 C C . SER A 1 73 ? 15.414 -0.823 0.273 1 88.25 73 SER A C 1
ATOM 547 O O . SER A 1 73 ? 16.047 -0.014 0.958 1 88.25 73 SER A O 1
ATOM 549 N N . ILE A 1 74 ? 14.594 -0.499 -0.655 1 90.25 74 ILE A N 1
ATOM 550 C CA . ILE A 1 74 ? 14.367 0.904 -0.981 1 90.25 74 ILE A CA 1
ATOM 551 C C . ILE A 1 74 ? 13.727 1.612 0.21 1 90.25 74 ILE A C 1
ATOM 553 O O . ILE A 1 74 ? 14.156 2.701 0.597 1 90.25 74 ILE A O 1
ATOM 557 N N . VAL A 1 75 ? 12.781 0.974 0.759 1 91.81 75 VAL A N 1
ATOM 558 C CA . VAL A 1 75 ? 12.07 1.562 1.888 1 91.81 75 VAL A CA 1
ATOM 559 C C . VAL A 1 75 ? 13.016 1.696 3.082 1 91.81 75 VAL A C 1
ATOM 561 O O . VAL A 1 75 ? 12.992 2.709 3.785 1 91.81 75 VAL A O 1
ATOM 564 N N . SER A 1 76 ? 13.883 0.695 3.285 1 88.69 76 SER A N 1
ATOM 565 C CA . SER A 1 76 ? 14.836 0.761 4.383 1 88.69 76 SER A CA 1
ATOM 566 C C . SER A 1 76 ? 15.812 1.919 4.195 1 88.69 76 SER A C 1
ATOM 568 O O . SER A 1 76 ? 16.109 2.646 5.145 1 88.69 76 SER A O 1
ATOM 570 N N . THR A 1 77 ? 16.266 2.018 2.998 1 89.5 77 THR A N 1
ATOM 571 C CA . THR A 1 77 ? 17.172 3.111 2.697 1 89.5 77 THR A CA 1
ATOM 572 C C . THR A 1 77 ? 16.5 4.461 2.918 1 89.5 77 THR A C 1
ATOM 574 O O . THR A 1 77 ? 17.094 5.371 3.496 1 89.5 77 THR A O 1
ATOM 577 N N . TYR A 1 78 ? 15.328 4.574 2.504 1 91.81 78 TYR A N 1
ATOM 578 C CA . TYR A 1 78 ? 14.562 5.805 2.691 1 91.81 78 TYR A CA 1
ATOM 579 C C . TYR A 1 78 ? 14.391 6.121 4.172 1 91.81 78 TYR A C 1
ATOM 581 O O . TYR A 1 78 ? 14.578 7.266 4.594 1 91.81 78 TYR A O 1
ATOM 589 N N . LEU A 1 79 ? 14.008 5.105 4.941 1 89.31 79 LEU A N 1
ATOM 590 C CA . LEU A 1 79 ? 13.805 5.297 6.371 1 89.31 79 LEU A CA 1
ATOM 591 C C . LEU A 1 79 ? 15.094 5.75 7.047 1 89.31 79 LEU A C 1
ATOM 593 O O . LEU A 1 79 ? 15.062 6.578 7.961 1 89.31 79 LEU A O 1
ATOM 597 N N . PHE A 1 80 ? 16.156 5.238 6.555 1 87.5 80 PHE A N 1
ATOM 598 C CA . PHE A 1 80 ? 17.438 5.645 7.098 1 87.5 80 PHE A CA 1
ATOM 599 C C . PHE A 1 80 ? 17.719 7.113 6.809 1 87.5 80 PHE A C 1
ATOM 601 O O . PHE A 1 80 ? 18.188 7.848 7.68 1 87.5 80 PHE A O 1
ATOM 608 N N . LEU A 1 81 ? 17.422 7.496 5.652 1 87 81 LEU A N 1
ATOM 609 C CA . LEU A 1 81 ? 17.625 8.883 5.258 1 87 81 LEU A CA 1
ATOM 610 C C . LEU A 1 81 ? 16.641 9.805 5.969 1 87 81 LEU A C 1
ATOM 612 O O . LEU A 1 81 ? 16.984 10.945 6.301 1 87 81 LEU A O 1
ATOM 616 N N . SER A 1 82 ? 15.484 9.383 6.219 1 86.88 82 SER A N 1
ATOM 617 C CA . SER A 1 82 ? 14.453 10.188 6.867 1 86.88 82 SER A CA 1
ATOM 618 C C . SER A 1 82 ? 14.766 10.398 8.344 1 86.88 82 SER A C 1
ATOM 620 O O . SER A 1 82 ? 14.219 11.312 8.977 1 86.88 82 SER A O 1
ATOM 622 N N . LEU A 1 83 ? 15.578 9.555 8.922 1 84.56 83 LEU A N 1
ATOM 623 C CA . LEU A 1 83 ? 15.984 9.742 10.305 1 84.56 83 LEU A CA 1
ATOM 624 C C . LEU A 1 83 ? 16.688 11.086 10.492 1 84.56 83 LEU A C 1
ATOM 626 O O . LEU A 1 83 ? 16.531 11.742 11.516 1 84.56 83 LEU A O 1
ATOM 630 N N . ALA A 1 84 ? 17.438 11.414 9.484 1 81.12 84 ALA A N 1
ATOM 631 C CA . ALA A 1 84 ? 18.141 12.695 9.531 1 81.12 84 ALA A CA 1
ATOM 632 C C . ALA A 1 84 ? 17.172 13.859 9.562 1 81.12 84 ALA A C 1
ATOM 634 O O . ALA A 1 84 ? 17.375 14.836 10.289 1 81.12 84 ALA A O 1
ATOM 635 N N . PHE A 1 85 ? 16.156 13.711 8.828 1 77.38 85 PHE A N 1
ATOM 636 C CA . PHE A 1 85 ? 15.148 14.758 8.789 1 77.38 85 PHE A CA 1
ATOM 637 C C . PHE A 1 85 ? 14.359 14.797 10.086 1 77.38 85 PHE A C 1
ATOM 639 O O . PHE A 1 85 ? 13.953 15.875 10.539 1 77.38 85 PHE A O 1
ATOM 646 N N . SER A 1 86 ? 14.172 13.672 10.672 1 76 86 SER A N 1
ATOM 647 C CA . SER A 1 86 ? 13.453 13.617 11.938 1 76 86 SER A CA 1
ATOM 648 C C . SER A 1 86 ? 14.219 14.336 13.039 1 76 86 SER A C 1
ATOM 650 O O . SER A 1 86 ? 13.617 14.984 13.898 1 76 86 SER A O 1
ATOM 652 N N . ILE A 1 87 ? 15.492 14.266 13.023 1 75.94 87 ILE A N 1
ATOM 653 C CA . ILE A 1 87 ? 16.328 14.969 13.992 1 75.94 87 ILE A CA 1
ATOM 654 C C . ILE A 1 87 ? 16.203 16.469 13.789 1 75.94 87 ILE A C 1
ATOM 656 O O . ILE A 1 87 ? 16.125 17.234 14.758 1 75.94 87 ILE A O 1
ATOM 660 N N . LEU A 1 88 ? 16.109 16.828 12.539 1 73.56 88 LEU A N 1
ATOM 661 C CA . LEU A 1 88 ? 15.992 18.25 12.234 1 73.56 88 LEU A CA 1
ATOM 662 C C . LEU A 1 88 ? 14.664 18.812 12.727 1 73.56 88 LEU A C 1
ATOM 664 O O . LEU A 1 88 ? 14.594 19.953 13.18 1 73.56 88 LEU A O 1
ATOM 668 N N . HIS A 1 89 ? 13.688 17.984 12.594 1 68.25 89 HIS A N 1
ATOM 669 C CA . HIS A 1 89 ? 12.375 18.438 13.039 1 68.25 89 HIS A CA 1
ATOM 670 C C . HIS A 1 89 ? 12.328 18.594 14.555 1 68.25 89 HIS A C 1
ATOM 672 O O . HIS A 1 89 ? 11.555 19.391 15.078 1 68.25 89 HIS A O 1
ATOM 678 N N . ILE A 1 90 ? 13.125 17.781 15.195 1 67.12 90 ILE A N 1
ATOM 679 C CA . ILE A 1 90 ? 13.234 17.906 16.641 1 67.12 90 ILE A CA 1
ATOM 680 C C . ILE A 1 90 ? 13.906 19.234 17 1 67.12 90 ILE A C 1
ATOM 682 O O . ILE A 1 90 ? 13.555 19.875 17.984 1 67.12 90 ILE A O 1
ATOM 686 N N . THR A 1 91 ? 14.758 19.594 16.078 1 69.5 91 THR A N 1
ATOM 687 C CA . THR A 1 91 ? 15.547 20.781 16.391 1 69.5 91 THR A CA 1
ATOM 688 C C . THR A 1 91 ? 14.898 22.031 15.805 1 69.5 91 THR A C 1
ATOM 690 O O . THR A 1 91 ? 14.984 23.109 16.391 1 69.5 91 THR A O 1
ATOM 693 N N . LYS A 1 92 ? 14.344 21.797 14.617 1 65 92 LYS A N 1
ATOM 694 C CA . LYS A 1 92 ? 13.766 22.984 13.969 1 65 92 LYS A CA 1
ATOM 695 C C . LYS A 1 92 ? 12.25 22.859 13.859 1 65 92 LYS A C 1
ATOM 697 O O . LYS A 1 92 ? 11.742 21.906 13.258 1 65 92 LYS A O 1
ATOM 702 N N . ALA A 1 93 ? 11.586 23.578 14.672 1 59.28 93 ALA A N 1
ATOM 703 C CA . ALA A 1 93 ? 10.141 23.469 14.852 1 59.28 93 ALA A CA 1
ATOM 704 C C . ALA A 1 93 ? 9.398 23.922 13.602 1 59.28 93 ALA A C 1
ATOM 706 O O . ALA A 1 93 ? 8.281 23.484 13.328 1 59.28 93 ALA A O 1
ATOM 707 N N . ASN A 1 94 ? 10 24.766 12.734 1 60.72 94 ASN A N 1
ATOM 708 C CA . ASN A 1 94 ? 9.133 25.5 11.812 1 60.72 94 ASN A CA 1
ATOM 709 C C . ASN A 1 94 ? 9.203 24.922 10.406 1 60.72 94 ASN A C 1
ATOM 711 O O . ASN A 1 94 ? 9 25.641 9.422 1 60.72 94 ASN A O 1
ATOM 715 N N . ALA A 1 95 ? 9.438 23.641 10.406 1 68.38 95 ALA A N 1
ATOM 716 C CA . ALA A 1 95 ? 9.594 23.203 9.016 1 68.38 95 ALA A CA 1
ATOM 717 C C . ALA A 1 95 ? 8.352 22.453 8.531 1 68.38 95 ALA A C 1
ATOM 719 O O . ALA A 1 95 ? 8.344 21.219 8.492 1 68.38 95 ALA A O 1
ATOM 720 N N . VAL A 1 96 ? 7.348 23.266 8.172 1 74.88 96 VAL A N 1
ATOM 721 C CA . VAL A 1 96 ? 6.086 22.719 7.688 1 74.88 96 VAL A CA 1
ATOM 722 C C . VAL A 1 96 ? 6.316 21.984 6.371 1 74.88 96 VAL A C 1
ATOM 724 O O . VAL A 1 96 ? 5.777 20.906 6.156 1 74.88 96 VAL A O 1
ATOM 727 N N . ASN A 1 97 ? 7.258 22.562 5.555 1 79.31 97 ASN A N 1
ATOM 728 C CA . ASN A 1 97 ? 7.512 21.969 4.246 1 79.31 97 ASN A CA 1
ATOM 729 C C . ASN A 1 97 ? 8.219 20.625 4.367 1 79.31 97 ASN A C 1
ATOM 731 O O . ASN A 1 97 ? 7.945 19.703 3.594 1 79.31 97 ASN A O 1
ATOM 735 N N . THR A 1 98 ? 9 20.625 5.328 1 81.12 98 THR A N 1
ATOM 736 C CA . THR A 1 98 ? 9.719 19.375 5.512 1 81.12 98 THR A CA 1
ATOM 737 C C . THR A 1 98 ? 8.797 18.297 6.07 1 81.12 98 THR A C 1
ATOM 739 O O . THR A 1 98 ? 8.922 17.125 5.727 1 81.12 98 THR A O 1
ATOM 742 N N . ARG A 1 99 ? 7.879 18.734 6.711 1 81.69 99 ARG A N 1
ATOM 743 C CA . ARG A 1 99 ? 6.922 17.781 7.27 1 81.69 99 ARG A CA 1
ATOM 744 C C . ARG A 1 99 ? 5.988 17.25 6.188 1 81.69 99 ARG A C 1
ATOM 746 O O . ARG A 1 99 ? 5.633 16.062 6.188 1 81.69 99 ARG A O 1
ATOM 753 N N . LEU A 1 100 ? 5.691 18.141 5.355 1 84.81 100 LEU A N 1
ATOM 754 C CA . LEU A 1 100 ? 4.84 17.719 4.246 1 84.81 100 LEU A CA 1
ATOM 755 C C . LEU A 1 100 ? 5.586 16.766 3.314 1 84.81 100 LEU A C 1
ATOM 757 O O . LEU A 1 100 ? 5 15.82 2.797 1 84.81 100 LEU A O 1
ATOM 761 N N . LEU A 1 101 ? 6.812 17.047 3.143 1 84.88 101 LEU A N 1
ATOM 762 C CA . LEU A 1 101 ? 7.629 16.188 2.305 1 84.88 101 LEU A CA 1
ATOM 763 C C . LEU A 1 101 ? 7.773 14.805 2.932 1 84.88 101 LEU A C 1
ATOM 765 O O . LEU A 1 101 ? 7.688 13.789 2.236 1 84.88 101 LEU A O 1
ATOM 769 N N . LEU A 1 102 ? 7.941 14.82 4.184 1 85.62 102 LEU A N 1
ATOM 770 C CA . LEU A 1 102 ? 8.07 13.547 4.891 1 85.62 102 LEU A CA 1
ATOM 771 C C . LEU A 1 102 ? 6.758 12.773 4.848 1 85.62 102 LEU A C 1
ATOM 773 O O . LEU A 1 102 ? 6.762 11.539 4.746 1 85.62 102 LEU A O 1
ATOM 777 N N . LEU A 1 103 ? 5.738 13.5 4.934 1 88.12 103 LEU A N 1
ATOM 778 C CA . LEU A 1 103 ? 4.426 12.875 4.852 1 88.12 103 LEU A CA 1
ATOM 779 C C . LEU A 1 103 ? 4.223 12.211 3.494 1 88.12 103 LEU A C 1
ATOM 781 O O . LEU A 1 103 ? 3.74 11.078 3.42 1 88.12 103 LEU A O 1
ATOM 785 N N . PHE A 1 104 ? 4.656 12.883 2.484 1 88.56 104 PHE A N 1
ATOM 786 C CA . PHE A 1 104 ? 4.527 12.344 1.135 1 88.56 104 PHE A CA 1
ATOM 787 C C . PHE A 1 104 ? 5.426 11.125 0.95 1 88.56 104 PHE A C 1
ATOM 789 O O . PHE A 1 104 ? 4.98 10.094 0.443 1 88.56 104 PHE A O 1
ATOM 796 N N . LEU A 1 105 ? 6.57 11.211 1.348 1 91.12 105 LEU A N 1
ATOM 797 C CA . LEU A 1 105 ? 7.531 10.133 1.175 1 91.12 105 LEU A CA 1
ATOM 798 C C . LEU A 1 105 ? 7.16 8.93 2.031 1 91.12 105 LEU A C 1
ATOM 800 O O . LEU A 1 105 ? 7.34 7.781 1.612 1 91.12 105 LEU A O 1
ATOM 804 N N . ASP A 1 106 ? 6.652 9.203 3.201 1 91.44 106 ASP A N 1
ATOM 805 C CA . ASP A 1 106 ? 6.199 8.117 4.066 1 91.44 106 ASP A CA 1
ATOM 806 C C . ASP A 1 106 ? 5.023 7.371 3.438 1 91.44 106 ASP A C 1
ATOM 808 O O . ASP A 1 106 ? 4.945 6.145 3.525 1 91.44 106 ASP A O 1
ATOM 812 N N . THR A 1 107 ? 4.164 8.094 2.826 1 91.44 107 THR A N 1
ATOM 813 C CA . THR A 1 107 ? 2.992 7.484 2.203 1 91.44 107 THR A CA 1
ATOM 814 C C . THR A 1 107 ? 3.4 6.621 1.013 1 91.44 107 THR A C 1
ATOM 816 O O . THR A 1 107 ? 2.924 5.496 0.864 1 91.44 107 THR A O 1
ATOM 819 N N . VAL A 1 108 ? 4.309 7.09 0.259 1 91.44 108 VAL A N 1
ATOM 820 C CA . VAL A 1 108 ? 4.797 6.355 -0.903 1 91.44 108 VAL A CA 1
ATOM 821 C C . VAL A 1 108 ? 5.574 5.121 -0.446 1 91.44 108 VAL A C 1
ATOM 823 O O . VAL A 1 108 ? 5.414 4.035 -1.009 1 91.44 108 VAL A O 1
ATOM 826 N N . ALA A 1 109 ? 6.352 5.34 0.542 1 92.94 109 ALA A N 1
ATOM 827 C CA . ALA A 1 109 ? 7.117 4.223 1.084 1 92.94 109 ALA A CA 1
ATOM 828 C C . ALA A 1 109 ? 6.199 3.148 1.654 1 92.94 109 ALA A C 1
ATOM 830 O O . ALA A 1 109 ? 6.457 1.952 1.496 1 92.94 109 ALA A O 1
ATOM 831 N N . MET A 1 110 ? 5.191 3.568 2.275 1 91.94 110 MET A N 1
ATOM 832 C CA . MET A 1 110 ? 4.215 2.635 2.832 1 91.94 110 MET A CA 1
ATOM 833 C C . MET A 1 110 ? 3.533 1.838 1.727 1 91.94 110 MET A C 1
ATOM 835 O O . MET A 1 110 ? 3.332 0.63 1.86 1 91.94 110 MET A O 1
ATOM 839 N N . GLY A 1 111 ? 3.178 2.555 0.702 1 92.06 111 GLY A N 1
ATOM 840 C CA . GLY A 1 111 ? 2.578 1.876 -0.436 1 92.06 111 GLY A CA 1
ATOM 841 C C . GLY A 1 111 ? 3.502 0.857 -1.077 1 92.06 111 GLY A C 1
ATOM 842 O O . GLY A 1 111 ? 3.068 -0.24 -1.437 1 92.06 111 GLY A O 1
ATOM 843 N N . LEU A 1 112 ? 4.75 1.204 -1.172 1 91.75 112 LEU A N 1
ATOM 844 C CA . LEU A 1 112 ? 5.746 0.32 -1.767 1 91.75 112 LEU A CA 1
ATOM 845 C C . LEU A 1 112 ? 5.969 -0.912 -0.896 1 91.75 112 LEU A C 1
ATOM 847 O O . LEU A 1 112 ? 6.004 -2.037 -1.4 1 91.75 112 LEU A O 1
ATOM 851 N N . LEU A 1 113 ? 6.078 -0.68 0.354 1 92.31 113 LEU A N 1
ATOM 852 C CA . LEU A 1 113 ? 6.262 -1.79 1.282 1 92.31 113 LEU A CA 1
ATOM 853 C C . LEU A 1 113 ? 5.035 -2.691 1.305 1 92.31 113 LEU A C 1
ATOM 855 O O . LEU A 1 113 ? 5.156 -3.918 1.36 1 92.31 113 LEU A O 1
ATOM 859 N N . MET A 1 114 ? 3.91 -2.086 1.251 1 93 114 MET A N 1
ATOM 860 C CA . MET A 1 114 ? 2.674 -2.861 1.222 1 93 114 MET A CA 1
ATOM 861 C C . MET A 1 114 ? 2.564 -3.664 -0.072 1 93 114 MET A C 1
ATOM 863 O O . MET A 1 114 ? 2.156 -4.824 -0.054 1 93 114 MET A O 1
ATOM 867 N N . ALA A 1 115 ? 2.9 -3.01 -1.099 1 93.06 115 ALA A N 1
ATOM 868 C CA . ALA A 1 115 ? 2.896 -3.703 -2.383 1 93.06 115 ALA A CA 1
ATOM 869 C C . ALA A 1 115 ? 3.838 -4.906 -2.361 1 93.06 115 ALA A C 1
ATOM 871 O O . ALA A 1 115 ? 3.447 -6.016 -2.736 1 93.06 115 ALA A O 1
ATOM 872 N N . GLY A 1 116 ? 5.031 -4.645 -1.87 1 91.44 116 GLY A N 1
ATOM 873 C CA . GLY A 1 116 ? 6 -5.727 -1.791 1 91.44 116 GLY A CA 1
ATOM 874 C C . GLY A 1 116 ? 5.566 -6.852 -0.869 1 91.44 116 GLY A C 1
ATOM 875 O O . GLY A 1 116 ? 5.684 -8.023 -1.218 1 91.44 116 GLY A O 1
ATOM 876 N N . SER A 1 117 ? 5.121 -6.527 0.252 1 91.5 117 SER A N 1
ATOM 877 C CA . SER A 1 117 ? 4.688 -7.516 1.236 1 91.5 117 SER A CA 1
ATOM 878 C C . SER A 1 117 ? 3.471 -8.289 0.741 1 91.5 117 SER A C 1
ATOM 880 O O . SER A 1 117 ? 3.385 -9.508 0.929 1 91.5 117 SER A O 1
ATOM 882 N N . ALA A 1 118 ? 2.551 -7.609 0.136 1 92.19 118 ALA A N 1
ATOM 883 C CA . ALA A 1 118 ? 1.342 -8.258 -0.364 1 92.19 118 ALA A CA 1
ATOM 884 C C . ALA A 1 118 ? 1.673 -9.25 -1.481 1 92.19 118 ALA A C 1
ATOM 886 O O . ALA A 1 118 ? 1.139 -10.359 -1.517 1 92.19 118 ALA A O 1
ATOM 887 N N . VAL A 1 119 ? 2.51 -8.805 -2.365 1 91.5 119 VAL A N 1
ATOM 888 C CA . VAL A 1 119 ? 2.914 -9.672 -3.469 1 91.5 119 VAL A CA 1
ATOM 889 C C . VAL A 1 119 ? 3.611 -10.914 -2.926 1 91.5 119 VAL A C 1
ATOM 891 O O . VAL A 1 119 ? 3.336 -12.031 -3.367 1 91.5 119 VAL A O 1
ATOM 894 N N . ALA A 1 120 ? 4.52 -10.719 -2.02 1 89.06 120 ALA A N 1
ATOM 895 C CA . ALA A 1 120 ? 5.211 -11.844 -1.405 1 89.06 120 ALA A CA 1
ATOM 896 C C . ALA A 1 120 ? 4.227 -12.781 -0.707 1 89.06 120 ALA A C 1
ATOM 898 O O . ALA A 1 120 ? 4.355 -14 -0.789 1 89.06 120 ALA A O 1
ATOM 899 N N . THR A 1 121 ? 3.309 -12.188 -0.052 1 88.81 121 THR A N 1
ATOM 900 C CA . THR A 1 121 ? 2.305 -12.984 0.642 1 88.81 121 THR A CA 1
ATOM 901 C C . THR A 1 121 ? 1.477 -13.797 -0.352 1 88.81 121 THR A C 1
ATOM 903 O O . THR A 1 121 ? 1.161 -14.961 -0.102 1 88.81 121 THR A O 1
ATOM 906 N N . ALA A 1 122 ? 1.127 -13.227 -1.466 1 87.81 122 ALA A N 1
ATOM 907 C CA . ALA A 1 122 ? 0.34 -13.93 -2.477 1 87.81 122 ALA A CA 1
ATOM 908 C C . ALA A 1 122 ? 1.112 -15.109 -3.051 1 87.81 122 ALA A C 1
ATOM 910 O O . ALA A 1 122 ? 0.546 -16.188 -3.262 1 87.81 122 ALA A O 1
ATOM 911 N N . ILE A 1 123 ? 2.35 -14.906 -3.271 1 85.94 123 ILE A N 1
ATOM 912 C CA . ILE A 1 123 ? 3.168 -15.961 -3.859 1 85.94 123 ILE A CA 1
ATOM 913 C C . ILE A 1 123 ? 3.443 -17.047 -2.816 1 85.94 123 ILE A C 1
ATOM 915 O O . ILE A 1 123 ? 3.453 -18.234 -3.135 1 85.94 123 ILE A O 1
ATOM 919 N N . VAL A 1 124 ? 3.672 -16.625 -1.592 1 84.25 124 VAL A N 1
ATOM 920 C CA . VAL A 1 124 ? 3.879 -17.594 -0.519 1 84.25 124 VAL A CA 1
ATOM 921 C C . VAL A 1 124 ? 2.65 -18.484 -0.388 1 84.25 124 VAL A C 1
ATOM 923 O O . VAL A 1 124 ? 2.775 -19.703 -0.194 1 84.25 124 VAL A O 1
ATOM 926 N N . LYS A 1 125 ? 1.521 -17.969 -0.5 1 83.38 125 LYS A N 1
ATOM 927 C CA . LYS A 1 125 ? 0.302 -18.781 -0.436 1 83.38 125 LYS A CA 1
ATOM 928 C C . LYS A 1 125 ? 0.211 -19.734 -1.62 1 83.38 125 LYS A C 1
ATOM 930 O O . LYS A 1 125 ? -0.206 -20.891 -1.465 1 83.38 125 LYS A O 1
ATOM 935 N N . LEU A 1 126 ? 0.655 -19.281 -2.74 1 82.25 126 LEU A N 1
ATOM 936 C CA . LEU A 1 126 ? 0.628 -20.109 -3.945 1 82.25 126 LEU A CA 1
ATOM 937 C C . LEU A 1 126 ? 1.646 -21.234 -3.852 1 82.25 126 LEU A C 1
ATOM 939 O O . LEU A 1 126 ? 1.374 -22.359 -4.285 1 82.25 126 LEU A O 1
ATOM 943 N N . VAL A 1 127 ? 2.732 -20.875 -3.338 1 81.44 127 VAL A N 1
ATOM 944 C CA . VAL A 1 127 ? 3.775 -21.891 -3.244 1 81.44 127 VAL A CA 1
ATOM 945 C C . VAL A 1 127 ? 3.422 -22.906 -2.146 1 81.44 127 VAL A C 1
ATOM 947 O O . VAL A 1 127 ? 3.857 -24.047 -2.188 1 81.44 127 VAL A O 1
ATOM 950 N N . HIS A 1 128 ? 2.648 -22.547 -1.114 1 81.94 128 HIS A N 1
ATOM 951 C CA . HIS A 1 128 ? 2.211 -23.438 -0.05 1 81.94 128 HIS A CA 1
ATOM 952 C C . HIS A 1 128 ? 1.058 -24.328 -0.512 1 81.94 128 HIS A C 1
ATOM 954 O O . HIS A 1 128 ? 1.026 -25.516 -0.211 1 81.94 128 HIS A O 1
ATOM 960 N N . SER A 1 129 ? 0.127 -23.672 -1.198 1 81.69 129 SER A N 1
ATOM 961 C CA . SER A 1 129 ? -1.1 -24.406 -1.526 1 81.69 129 SER A CA 1
ATOM 962 C C . SER A 1 129 ? -1.104 -24.844 -2.984 1 81.69 129 SER A C 1
ATOM 964 O O . SER A 1 129 ? -1.759 -25.828 -3.334 1 81.69 129 SER A O 1
ATOM 966 N N . GLY A 1 130 ? -0.278 -24.297 -3.82 1 76.88 130 GLY A N 1
ATOM 967 C CA . GLY A 1 130 ? -0.341 -24.609 -5.242 1 76.88 130 GLY A CA 1
ATOM 968 C C . GLY A 1 130 ? -1.712 -24.359 -5.844 1 76.88 130 GLY A C 1
ATOM 969 O O . GLY A 1 130 ? -2.539 -23.672 -5.25 1 76.88 130 GLY A O 1
ATOM 970 N N . ASN A 1 131 ? -1.939 -24.516 -7.055 1 76.5 131 ASN A N 1
ATOM 971 C CA . ASN A 1 131 ? -3.215 -24.406 -7.754 1 76.5 131 ASN A CA 1
ATOM 972 C C . ASN A 1 131 ? -3.518 -25.672 -8.562 1 76.5 131 ASN A C 1
ATOM 974 O O . ASN A 1 131 ? -2.947 -25.875 -9.633 1 76.5 131 ASN A O 1
ATOM 978 N N . SER A 1 132 ? -4.387 -26.547 -7.992 1 75.81 132 SER A N 1
ATOM 979 C CA . SER A 1 132 ? -4.707 -27.812 -8.633 1 75.81 132 SER A CA 1
ATOM 980 C C . SER A 1 132 ? -5.449 -27.609 -9.945 1 75.81 132 SER A C 1
ATOM 982 O O . SER A 1 132 ? -5.348 -28.422 -10.859 1 75.81 132 SER A O 1
ATOM 984 N N . LYS A 1 133 ? -6.137 -26.5 -9.953 1 73.06 133 LYS A N 1
ATOM 985 C CA .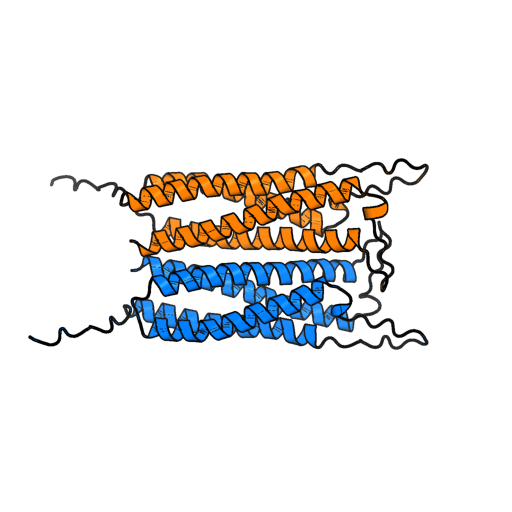 LYS A 1 133 ? -6.906 -26.25 -11.172 1 73.06 133 LYS A CA 1
ATOM 986 C C . LYS A 1 133 ? -5.984 -26.016 -12.367 1 73.06 133 LYS A C 1
ATOM 988 O O . LYS A 1 133 ? -6.301 -26.422 -13.484 1 73.06 133 LYS A O 1
ATOM 993 N N . PHE A 1 134 ? -4.805 -25.422 -12.094 1 72.62 134 PHE A N 1
ATOM 994 C CA . PHE A 1 134 ? -3.883 -25.094 -13.172 1 72.62 134 PHE A CA 1
ATOM 995 C C . PHE A 1 134 ? -2.621 -25.953 -13.086 1 72.62 134 PHE A C 1
ATOM 997 O O . PHE A 1 134 ? -1.637 -25.672 -13.781 1 72.62 134 PHE A O 1
ATOM 1004 N N . ASN A 1 135 ? -2.645 -26.922 -12.289 1 73.75 135 ASN A N 1
ATOM 1005 C CA . ASN A 1 135 ? -1.547 -27.859 -12.125 1 73.75 135 ASN A CA 1
ATOM 1006 C C . ASN A 1 135 ? -0.293 -27.188 -11.578 1 73.75 135 ASN A C 1
ATOM 1008 O O . ASN A 1 135 ? 0.812 -27.438 -12.062 1 73.75 135 ASN A O 1
ATOM 1012 N N . TRP A 1 136 ? -0.493 -26.203 -10.867 1 76.88 136 TRP A N 1
ATOM 1013 C CA . TRP A 1 136 ? 0.647 -25.609 -10.172 1 76.88 136 TRP A CA 1
ATOM 1014 C C . TRP A 1 136 ? 0.941 -26.359 -8.875 1 76.88 136 TRP A C 1
ATOM 1016 O O . TRP A 1 136 ? 0.161 -26.281 -7.922 1 76.88 136 TRP A O 1
ATOM 1026 N N . LEU A 1 137 ? 2.002 -27.047 -8.875 1 76.38 137 LEU A N 1
ATOM 1027 C CA . LEU A 1 137 ? 2.342 -27.859 -7.715 1 76.38 137 LEU A CA 1
ATOM 1028 C C . LEU A 1 137 ? 2.875 -27 -6.578 1 76.38 137 LEU A C 1
ATOM 1030 O O . LEU A 1 137 ? 3.537 -26 -6.816 1 76.38 137 LEU A O 1
ATOM 1034 N N . ALA A 1 138 ? 2.439 -27.453 -5.387 1 80.38 138 ALA A N 1
ATOM 1035 C CA . ALA A 1 138 ? 2.957 -26.781 -4.195 1 80.38 138 ALA A CA 1
ATOM 1036 C C . ALA A 1 138 ? 4.445 -27.078 -4.012 1 80.38 138 ALA A C 1
ATOM 1038 O O . ALA A 1 138 ? 4.859 -28.234 -3.969 1 80.38 138 ALA A O 1
ATOM 1039 N N . ILE A 1 139 ? 5.211 -26.141 -3.988 1 75.69 139 ILE A N 1
ATOM 1040 C CA . ILE A 1 139 ? 6.66 -26.297 -3.963 1 75.69 139 ILE A CA 1
ATOM 1041 C C . ILE A 1 139 ? 7.148 -26.359 -2.518 1 75.69 139 ILE A C 1
ATOM 1043 O O . ILE A 1 139 ? 8.219 -26.891 -2.242 1 75.69 139 ILE A O 1
ATOM 1047 N N . CYS A 1 140 ? 6.297 -25.875 -1.627 1 77.88 140 CYS A N 1
ATOM 1048 C CA . CYS A 1 140 ? 6.723 -25.812 -0.234 1 77.88 140 CYS A CA 1
ATOM 1049 C C . CYS A 1 140 ? 6.836 -27.219 0.357 1 77.88 140 CYS A C 1
ATOM 1051 O O . CYS A 1 140 ? 7.508 -27.406 1.372 1 77.88 140 CYS A O 1
ATOM 1053 N N . GLN A 1 141 ? 6.168 -28.203 -0.26 1 70.69 141 GLN A N 1
ATOM 1054 C CA . GLN A 1 141 ? 6.332 -29.578 0.196 1 70.69 141 GLN A CA 1
ATOM 1055 C C . GLN A 1 141 ? 7.77 -30.062 0.01 1 70.69 141 GLN A C 1
ATOM 1057 O O . GLN A 1 141 ? 8.297 -30.797 0.839 1 70.69 141 GLN A O 1
ATOM 1062 N N . LYS A 1 142 ? 8.43 -29.438 -1.015 1 69.88 142 LYS A N 1
ATOM 1063 C CA . LYS A 1 142 ? 9.812 -29.797 -1.34 1 69.88 142 LYS A CA 1
ATOM 1064 C C . LYS A 1 142 ? 10.797 -28.812 -0.72 1 69.88 142 LYS A C 1
ATOM 1066 O O . LYS A 1 142 ? 11.883 -29.188 -0.287 1 69.88 142 LYS A O 1
ATOM 1071 N N . TYR A 1 143 ? 10.305 -27.609 -0.63 1 75.38 143 TYR A N 1
ATOM 1072 C CA . TYR A 1 143 ? 11.172 -26.531 -0.151 1 75.38 143 TYR A CA 1
ATOM 1073 C C . TYR A 1 143 ? 10.602 -25.906 1.113 1 75.38 143 TYR A C 1
ATOM 1075 O O . TYR A 1 143 ? 10.305 -24.703 1.137 1 75.38 143 TYR A O 1
ATOM 1083 N N . ASN A 1 144 ? 10.562 -26.703 2.162 1 75.44 144 ASN A N 1
ATOM 1084 C CA . ASN A 1 144 ? 9.93 -26.266 3.402 1 75.44 144 ASN A CA 1
ATOM 1085 C C . ASN A 1 144 ? 10.742 -25.156 4.082 1 75.44 144 ASN A C 1
ATOM 1087 O O . ASN A 1 144 ? 10.172 -24.219 4.641 1 75.44 144 ASN A O 1
ATOM 1091 N N . ASN A 1 145 ? 12.055 -25.281 4.074 1 75.44 145 ASN A N 1
ATOM 1092 C CA . ASN A 1 145 ? 12.906 -24.281 4.707 1 75.44 145 ASN A CA 1
ATOM 1093 C C . ASN A 1 145 ? 12.734 -22.922 4.043 1 75.44 145 ASN A C 1
ATOM 1095 O O . ASN A 1 145 ? 12.672 -21.891 4.727 1 75.44 145 ASN A O 1
ATOM 1099 N N . PHE A 1 146 ? 12.648 -22.969 2.715 1 73.06 146 PHE A N 1
ATOM 1100 C CA . PHE A 1 146 ? 12.438 -21.75 1.954 1 73.06 146 PHE A CA 1
ATOM 1101 C C . PHE A 1 146 ? 11.117 -21.094 2.338 1 73.06 146 PHE A C 1
ATOM 1103 O O . PHE A 1 146 ? 11.062 -19.891 2.598 1 73.06 146 PHE A O 1
ATOM 1110 N N . CYS A 1 147 ? 10.117 -21.859 2.471 1 76.81 147 CYS A N 1
ATOM 1111 C CA . CYS A 1 147 ? 8.773 -21.359 2.744 1 76.81 147 CYS A CA 1
ATOM 1112 C C . CYS A 1 147 ? 8.672 -20.828 4.168 1 76.81 147 CYS A C 1
ATOM 1114 O O . CYS A 1 147 ? 8.016 -19.812 4.406 1 76.81 147 CYS A O 1
ATOM 1116 N N . LYS A 1 148 ? 9.32 -21.453 5.16 1 77.69 148 LYS A N 1
ATOM 1117 C CA . LYS A 1 148 ? 9.312 -21 6.547 1 77.69 148 LYS A CA 1
ATOM 1118 C C . LYS A 1 148 ? 10.039 -19.672 6.691 1 77.69 148 LYS A C 1
ATOM 1120 O O . LYS A 1 148 ? 9.562 -18.766 7.398 1 77.69 148 LYS A O 1
ATOM 1125 N N . ARG A 1 149 ? 11.094 -19.516 6.012 1 77.44 149 ARG A N 1
ATOM 1126 C CA . ARG A 1 149 ? 11.883 -18.297 6.078 1 77.44 149 ARG A CA 1
ATOM 1127 C C . ARG A 1 149 ? 11.141 -17.125 5.441 1 77.44 149 ARG A C 1
ATOM 1129 O O . ARG A 1 149 ? 11.117 -16.016 5.992 1 77.44 149 ARG A O 1
ATOM 1136 N N . VAL A 1 150 ? 10.555 -17.406 4.328 1 78.88 150 VAL A N 1
ATOM 1137 C CA . VAL A 1 150 ? 9.828 -16.359 3.613 1 78.88 150 VAL A CA 1
ATOM 1138 C C . VAL A 1 150 ? 8.609 -15.93 4.422 1 78.88 150 VAL A C 1
ATOM 1140 O O . VAL A 1 150 ? 8.297 -14.734 4.512 1 78.88 150 VAL A O 1
ATOM 1143 N N . SER A 1 151 ? 7.934 -16.875 5.035 1 80.94 151 SER A N 1
ATOM 1144 C CA . SER A 1 151 ? 6.766 -16.562 5.855 1 80.94 151 SER A CA 1
ATOM 1145 C C . SER A 1 151 ? 7.141 -15.719 7.066 1 80.94 151 SER A C 1
ATOM 1147 O O . SER A 1 151 ? 6.402 -14.812 7.453 1 80.94 151 SER A O 1
ATOM 1149 N N . GLY A 1 152 ? 8.227 -16.047 7.594 1 78.69 152 GLY A N 1
ATOM 1150 C CA . GLY A 1 152 ? 8.719 -15.266 8.719 1 78.69 152 GLY A CA 1
ATOM 1151 C C . GLY A 1 152 ? 9.07 -13.836 8.352 1 78.69 152 GLY A C 1
ATOM 1152 O O . GLY A 1 152 ? 8.82 -12.914 9.125 1 78.69 152 GLY A O 1
ATOM 1153 N N . SER A 1 153 ? 9.641 -13.711 7.164 1 82.75 153 SER A N 1
ATOM 1154 C CA . SER A 1 153 ? 10.047 -12.391 6.699 1 82.75 153 SER A CA 1
ATOM 1155 C C . SER A 1 153 ? 8.836 -11.484 6.461 1 82.75 153 SER A C 1
ATOM 1157 O O . SER A 1 153 ? 8.922 -10.273 6.637 1 82.75 153 SER A O 1
ATOM 1159 N N . LEU A 1 154 ? 7.738 -12.07 6.117 1 86.44 154 LEU A N 1
ATOM 1160 C CA . LEU A 1 154 ? 6.527 -11.312 5.844 1 86.44 154 LEU A CA 1
ATOM 1161 C C . LEU A 1 154 ? 6.004 -10.648 7.113 1 86.44 154 LEU A C 1
ATOM 1163 O O . LEU A 1 154 ? 5.441 -9.555 7.059 1 86.44 154 LEU A O 1
ATOM 1167 N N . ILE A 1 155 ? 6.258 -11.25 8.242 1 86.12 155 ILE A N 1
ATOM 1168 C CA . ILE A 1 155 ? 5.82 -10.688 9.516 1 86.12 155 ILE A CA 1
ATOM 1169 C C . ILE A 1 155 ? 6.535 -9.359 9.766 1 86.12 155 ILE A C 1
ATOM 1171 O O . ILE A 1 155 ? 5.914 -8.375 10.164 1 86.12 155 ILE A O 1
ATOM 1175 N N . GLY A 1 156 ? 7.793 -9.43 9.516 1 85.12 156 GLY A N 1
ATOM 1176 C CA . GLY A 1 156 ? 8.562 -8.211 9.688 1 85.12 156 GLY A CA 1
ATOM 1177 C C . GLY A 1 156 ? 8.109 -7.086 8.781 1 85.12 156 GLY A C 1
ATOM 1178 O O . GLY A 1 156 ? 8.008 -5.934 9.211 1 85.12 156 GLY A O 1
ATOM 1179 N N . SER A 1 157 ? 7.746 -7.391 7.559 1 89.12 157 SER A N 1
ATOM 1180 C CA . SER A 1 157 ? 7.348 -6.371 6.594 1 89.12 157 SER A CA 1
ATOM 1181 C C . SER A 1 157 ? 5.988 -5.773 6.953 1 89.12 157 SER A C 1
ATOM 1183 O O . SER A 1 157 ? 5.797 -4.559 6.863 1 89.12 157 SER A O 1
ATOM 1185 N N . TYR A 1 158 ? 5.078 -6.586 7.422 1 91.62 158 TYR A N 1
ATOM 1186 C CA . TYR A 1 158 ? 3.756 -6.078 7.777 1 91.62 158 TYR A CA 1
ATOM 1187 C C . TYR A 1 158 ? 3.824 -5.207 9.023 1 91.62 158 TYR A C 1
ATOM 1189 O O . TYR A 1 158 ? 3.07 -4.242 9.156 1 91.62 158 TYR A O 1
ATOM 1197 N N . THR A 1 159 ? 4.703 -5.582 9.875 1 90.62 159 THR A N 1
ATOM 1198 C CA . THR A 1 159 ? 4.93 -4.73 11.031 1 90.62 159 THR A CA 1
ATOM 1199 C C . THR A 1 159 ? 5.426 -3.35 10.609 1 90.62 159 THR A C 1
ATOM 1201 O O . THR A 1 159 ? 4.98 -2.332 11.141 1 90.62 159 THR A O 1
ATOM 1204 N N . GLY A 1 160 ? 6.316 -3.375 9.594 1 90.62 160 GLY A N 1
ATOM 1205 C CA . GLY A 1 160 ? 6.797 -2.107 9.062 1 90.62 160 GLY A CA 1
ATOM 1206 C C . GLY A 1 160 ? 5.695 -1.249 8.477 1 90.62 160 GLY A C 1
ATOM 1207 O O . GLY A 1 160 ? 5.664 -0.036 8.695 1 90.62 160 GLY A O 1
ATOM 1208 N N . VAL A 1 161 ? 4.766 -1.875 7.832 1 92.38 161 VAL A N 1
ATOM 1209 C CA . VAL A 1 161 ? 3.652 -1.161 7.215 1 92.38 161 VAL A CA 1
ATOM 1210 C C . VAL A 1 161 ? 2.803 -0.496 8.297 1 92.38 161 VAL A C 1
ATOM 1212 O O . VAL A 1 161 ? 2.436 0.674 8.172 1 92.38 161 VAL A O 1
ATOM 1215 N N . VAL A 1 162 ? 2.516 -1.196 9.328 1 92.38 162 VAL A N 1
ATOM 1216 C CA . VAL A 1 162 ? 1.7 -0.673 10.422 1 92.38 162 VAL A CA 1
ATOM 1217 C C . VAL A 1 162 ? 2.396 0.527 11.055 1 92.38 162 VAL A C 1
ATOM 1219 O O . VAL A 1 162 ? 1.757 1.54 11.352 1 92.38 162 VAL A O 1
ATOM 1222 N N . VAL A 1 163 ? 3.65 0.389 11.195 1 93.12 163 VAL A N 1
ATOM 1223 C CA . VAL A 1 163 ? 4.422 1.471 11.797 1 93.12 163 VAL A CA 1
ATOM 1224 C C . VAL A 1 163 ? 4.379 2.701 10.898 1 93.12 163 VAL A C 1
ATOM 1226 O O . VAL A 1 163 ? 4.254 3.828 11.375 1 93.12 163 VAL A O 1
ATOM 1229 N N . LEU A 1 164 ? 4.445 2.477 9.625 1 92.69 164 LEU A N 1
ATOM 1230 C CA . LEU A 1 164 ? 4.422 3.592 8.688 1 92.69 164 LEU A CA 1
ATOM 1231 C C . LEU A 1 164 ? 3.062 4.285 8.703 1 92.69 164 LEU A C 1
ATOM 1233 O O . LEU A 1 164 ? 2.982 5.508 8.547 1 92.69 164 LEU A O 1
ATOM 1237 N N . ILE A 1 165 ? 2.021 3.496 8.898 1 92 165 ILE A N 1
ATOM 1238 C CA . ILE A 1 165 ? 0.687 4.07 9.023 1 92 165 ILE A CA 1
ATOM 1239 C C . ILE A 1 165 ? 0.628 4.973 10.258 1 92 165 ILE A C 1
ATOM 1241 O O . ILE A 1 165 ? 0.118 6.094 10.188 1 92 165 ILE A O 1
ATOM 1245 N N . LEU A 1 166 ? 1.17 4.504 11.312 1 91.31 166 LEU A N 1
ATOM 1246 C CA . LEU A 1 166 ? 1.191 5.266 12.555 1 91.31 166 LEU A CA 1
ATOM 1247 C C . LEU A 1 166 ? 2.014 6.539 12.398 1 91.31 166 LEU A C 1
ATOM 1249 O O . LEU A 1 166 ? 1.643 7.594 12.922 1 91.31 166 LEU A O 1
ATOM 1253 N N . LEU A 1 167 ? 3.086 6.43 11.664 1 90.31 167 LEU A N 1
ATOM 1254 C CA . LEU A 1 167 ? 3.93 7.59 11.414 1 90.31 167 LEU A CA 1
ATOM 1255 C C . LEU A 1 167 ? 3.17 8.656 10.625 1 90.31 167 LEU A C 1
ATOM 1257 O O . LEU A 1 167 ? 3.285 9.844 10.914 1 90.31 167 LEU A O 1
ATOM 1261 N N . THR A 1 168 ? 2.453 8.219 9.68 1 89.75 168 THR A N 1
ATOM 1262 C CA . THR A 1 168 ? 1.667 9.141 8.867 1 89.75 168 THR A CA 1
ATOM 1263 C C . THR A 1 168 ? 0.613 9.852 9.711 1 89.75 168 THR A C 1
ATOM 1265 O O . THR A 1 168 ? 0.387 11.047 9.555 1 89.75 168 THR A O 1
ATOM 1268 N N . LEU A 1 169 ? 0.036 9.078 10.625 1 87.12 169 LEU A N 1
ATOM 1269 C CA . LEU A 1 169 ? -0.955 9.664 11.523 1 87.12 169 LEU A CA 1
ATOM 1270 C C . LEU A 1 169 ? -0.311 10.688 12.453 1 87.12 169 LEU A C 1
ATOM 1272 O O . LEU A 1 169 ? -0.881 11.758 12.695 1 87.12 169 LEU A O 1
ATOM 1276 N N . LEU A 1 170 ? 0.809 10.375 12.93 1 85.94 170 LEU A N 1
ATOM 1277 C CA . LEU A 1 170 ? 1.528 11.281 13.82 1 85.94 170 LEU A CA 1
ATOM 1278 C C . LEU A 1 170 ? 1.892 12.578 13.102 1 85.94 170 LEU A C 1
ATOM 1280 O O . LEU A 1 170 ? 1.83 13.656 13.688 1 85.94 170 LEU A O 1
ATOM 1284 N N . SER A 1 171 ? 2.295 12.422 11.93 1 84.81 171 SER A N 1
ATOM 1285 C CA . SER A 1 171 ? 2.621 13.602 11.133 1 84.81 171 SER A CA 1
ATOM 1286 C C . SER A 1 171 ? 1.403 14.5 10.961 1 84.81 171 SER A C 1
ATOM 1288 O O . SER A 1 171 ? 1.517 15.727 11.023 1 84.81 171 SER A O 1
ATOM 1290 N N . GLY A 1 172 ? 0.274 13.859 10.727 1 82.75 172 GLY A N 1
ATOM 1291 C CA . GLY A 1 172 ? -0.948 14.641 10.625 1 82.75 172 GLY A CA 1
ATOM 1292 C C . GLY A 1 172 ? -1.294 15.375 11.906 1 82.75 172 GLY A C 1
ATOM 1293 O O . GLY A 1 172 ? -1.704 16.547 11.859 1 82.75 172 GLY A O 1
ATOM 1294 N N . VAL A 1 173 ? -1.1 14.734 12.992 1 83.62 173 VAL A N 1
ATOM 1295 C CA . VAL A 1 173 ? -1.404 15.352 14.281 1 83.62 173 VAL A CA 1
ATOM 1296 C C . VAL A 1 173 ? -0.438 16.5 14.547 1 83.62 173 VAL A C 1
ATOM 1298 O O . VAL A 1 173 ? -0.839 17.547 15.055 1 83.62 173 VAL A O 1
ATOM 1301 N N . ALA A 1 174 ? 0.755 16.297 14.258 1 80.62 174 ALA A N 1
ATOM 1302 C CA . ALA A 1 174 ? 1.758 17.344 14.453 1 80.62 174 ALA A CA 1
ATOM 1303 C C . ALA A 1 174 ? 1.433 18.578 13.617 1 80.62 174 ALA A C 1
ATOM 1305 O O . ALA A 1 174 ? 1.625 19.719 14.078 1 80.62 174 ALA A O 1
ATOM 1306 N N . LEU A 1 175 ? 0.978 18.344 12.492 1 77.19 175 LEU A N 1
ATOM 1307 C CA . LEU A 1 175 ? 0.639 19.453 11.594 1 77.19 175 LEU A CA 1
ATOM 1308 C C . LEU A 1 175 ? -0.631 20.156 12.055 1 77.19 175 LEU A C 1
ATOM 1310 O O . LEU A 1 175 ? -0.79 21.359 11.844 1 77.19 175 LEU A O 1
ATOM 1314 N N . SER A 1 176 ? -1.519 19.484 12.742 1 76.56 176 SER A N 1
ATOM 1315 C CA . SER A 1 176 ? -2.777 20.062 13.195 1 76.56 176 SER A CA 1
ATOM 1316 C C . SER A 1 176 ? -2.574 20.906 14.453 1 76.56 176 SER A C 1
ATOM 1318 O O . SER A 1 176 ? -3.387 21.781 14.766 1 76.56 176 SER A O 1
ATOM 1320 N N . ARG A 1 177 ? -1.622 20.625 15.211 1 73.75 177 ARG A N 1
ATOM 1321 C CA . ARG A 1 177 ? -1.402 21.344 16.469 1 73.75 177 ARG A CA 1
ATOM 1322 C C . ARG A 1 177 ? -0.58 22.609 16.234 1 73.75 177 ARG A C 1
ATOM 1324 O O . ARG A 1 177 ? -0.325 23.375 17.172 1 73.75 177 ARG A O 1
ATOM 1331 N N . ARG A 1 178 ? -0.369 22.906 15.086 1 66.56 178 ARG A N 1
ATOM 1332 C CA . ARG A 1 178 ? 0.316 24.172 14.883 1 66.56 178 ARG A CA 1
ATOM 1333 C C . ARG A 1 178 ? -0.667 25.344 14.914 1 66.56 178 ARG A C 1
ATOM 1335 O O . ARG A 1 178 ? -1.848 25.172 14.602 1 66.56 178 ARG A O 1
ATOM 1342 N N . MET B 1 1 ? -27.781 38.875 28.203 1 27.42 1 MET B N 1
ATOM 1343 C CA . MET B 1 1 ? -26.5 38.219 27.969 1 27.42 1 MET B CA 1
ATOM 1344 C C . MET B 1 1 ? -26.406 37.719 26.531 1 27.42 1 MET B C 1
ATOM 1346 O O . MET B 1 1 ? -27.312 37.062 26.031 1 27.42 1 MET B O 1
ATOM 1350 N N . LYS B 1 2 ? -25.812 38.406 25.609 1 39.38 2 LYS B N 1
ATOM 1351 C CA . LYS B 1 2 ? -26 38.469 24.156 1 39.38 2 LYS B CA 1
ATOM 1352 C C . LYS B 1 2 ? -25.578 37.156 23.5 1 39.38 2 LYS B C 1
ATOM 1354 O O . LYS B 1 2 ? -24.531 36.594 23.844 1 39.38 2 LYS B O 1
ATOM 1359 N N . PRO B 1 3 ? -26.359 36.281 23.047 1 36.72 3 PRO B N 1
ATOM 1360 C CA . PRO B 1 3 ? -26.125 34.844 22.812 1 36.72 3 PRO B CA 1
ATOM 1361 C C . PRO B 1 3 ? -24.891 34.562 21.938 1 36.72 3 PRO B C 1
ATOM 1363 O O . PRO B 1 3 ? -24.703 35.25 20.922 1 36.72 3 PRO B O 1
ATOM 1366 N N . GLY B 1 4 ? -23.688 34.562 22.266 1 34 4 GLY B N 1
ATOM 1367 C CA . GLY B 1 4 ? -22.375 34.75 21.672 1 34 4 GLY B CA 1
ATOM 1368 C C . GLY B 1 4 ? -22.234 34.031 20.328 1 34 4 GLY B C 1
ATOM 1369 O O . GLY B 1 4 ? -22.578 32.875 20.203 1 34 4 GLY B O 1
ATOM 1370 N N . ALA B 1 5 ? -22.516 34.594 19.203 1 36.12 5 ALA B N 1
ATOM 1371 C CA . ALA B 1 5 ? -22.719 34.312 17.797 1 36.12 5 ALA B CA 1
ATOM 1372 C C . ALA B 1 5 ? -21.781 33.188 17.312 1 36.12 5 ALA B C 1
ATOM 1374 O O . ALA B 1 5 ? -20.562 33.344 17.344 1 36.12 5 ALA B O 1
ATOM 1375 N N . LEU B 1 6 ? -21.797 31.969 17.781 1 34.22 6 LEU B N 1
ATOM 1376 C CA . LEU B 1 6 ? -21.188 30.656 17.578 1 34.22 6 LEU B CA 1
ATOM 1377 C C . LEU B 1 6 ? -20.641 30.531 16.156 1 34.22 6 LEU B C 1
ATOM 1379 O O . LEU B 1 6 ? -21.391 30.359 15.203 1 34.22 6 LEU B O 1
ATOM 1383 N N . GLN B 1 7 ? -19.875 31.547 15.492 1 33.81 7 GLN B N 1
ATOM 1384 C CA . GLN B 1 7 ? -19.312 31.875 14.188 1 33.81 7 GLN B CA 1
ATOM 1385 C C . GLN B 1 7 ? -18.906 30.609 13.438 1 33.81 7 GLN B C 1
ATOM 1387 O O . GLN B 1 7 ? -18.125 29.797 13.945 1 33.81 7 GLN B O 1
ATOM 1392 N N . LEU B 1 8 ? -19.688 29.797 12.859 1 36.25 8 LEU B N 1
ATOM 1393 C CA . LEU B 1 8 ? -19.672 28.719 11.883 1 36.25 8 LEU B CA 1
ATOM 1394 C C . LEU B 1 8 ? -18.438 28.797 11 1 36.25 8 LEU B C 1
ATOM 1396 O O . LEU B 1 8 ? -18.344 29.672 10.133 1 36.25 8 LEU B O 1
ATOM 1400 N N . GLY B 1 9 ? -17.203 29.125 11.438 1 36.06 9 GLY B N 1
ATOM 1401 C CA . GLY B 1 9 ? -15.922 29.625 10.969 1 36.06 9 GLY B CA 1
ATOM 1402 C C . GLY B 1 9 ? -15.531 29.109 9.602 1 36.06 9 GLY B C 1
ATOM 1403 O O . GLY B 1 9 ? -15.414 27.891 9.406 1 36.06 9 GLY B O 1
ATOM 1404 N N . VAL B 1 10 ? -15.992 29.625 8.5 1 42.28 10 VAL B N 1
ATOM 1405 C CA . VAL B 1 10 ? -15.781 29.5 7.059 1 42.28 10 VAL B CA 1
ATOM 1406 C C . VAL B 1 10 ? -14.305 29.234 6.777 1 42.28 10 VAL B C 1
ATOM 1408 O O . VAL B 1 10 ? -13.43 29.922 7.305 1 42.28 10 VAL B O 1
ATOM 1411 N N . ALA B 1 11 ? -13.914 27.938 6.703 1 50.19 11 ALA B N 1
ATOM 1412 C CA . ALA B 1 11 ? -12.531 27.625 6.344 1 50.19 11 ALA B CA 1
ATOM 1413 C C . ALA B 1 11 ? -11.969 28.688 5.391 1 50.19 11 ALA B C 1
ATOM 1415 O O . ALA B 1 11 ? -12.703 29.234 4.57 1 50.19 11 ALA B O 1
ATOM 1416 N N . PRO B 1 12 ? -10.93 29.406 5.707 1 56.44 12 PRO B N 1
ATOM 1417 C CA . PRO B 1 12 ? -10.328 30.359 4.766 1 56.44 12 PRO B CA 1
ATOM 1418 C C . PRO B 1 12 ? -10.359 29.859 3.322 1 56.44 12 PRO B C 1
ATOM 1420 O O . PRO B 1 12 ? -10.461 28.641 3.086 1 56.44 12 PRO B O 1
ATOM 1423 N N . PRO B 1 13 ? -10.922 30.75 2.373 1 58.53 13 PRO B N 1
ATOM 1424 C CA . PRO B 1 13 ? -11.078 30.438 0.951 1 58.53 13 PRO B CA 1
ATOM 1425 C C . PRO B 1 13 ? -10.07 29.406 0.46 1 58.53 13 PRO B C 1
ATOM 1427 O O . PRO B 1 13 ? -10.391 28.578 -0.407 1 58.53 13 PRO B O 1
ATOM 1430 N N . THR B 1 14 ? -8.875 29.422 1.034 1 61.38 14 THR B N 1
ATOM 1431 C CA . THR B 1 14 ? -7.844 28.484 0.603 1 61.38 14 THR B CA 1
ATOM 1432 C C . THR B 1 14 ? -8.195 27.062 1.021 1 61.38 14 THR B C 1
ATOM 1434 O O . THR B 1 14 ? -7.984 26.125 0.261 1 61.38 14 THR B O 1
ATOM 1437 N N . ASN B 1 15 ? -9.008 27.062 2.062 1 67.38 15 ASN B N 1
ATOM 1438 C CA . ASN B 1 15 ? -9.406 25.75 2.535 1 67.38 15 ASN B CA 1
ATOM 1439 C C . ASN B 1 15 ? -10.562 25.188 1.72 1 67.38 15 ASN B C 1
ATOM 1441 O O . ASN B 1 15 ? -10.688 23.969 1.559 1 67.38 15 ASN B O 1
ATOM 1445 N N . ARG B 1 16 ? -11.297 26.281 1.092 1 74.69 16 ARG B N 1
ATOM 1446 C CA . ARG B 1 16 ? -12.406 25.828 0.258 1 74.69 16 ARG B CA 1
ATOM 1447 C C . ARG B 1 16 ? -11.891 25.156 -1.01 1 74.69 16 ARG B C 1
ATOM 1449 O O . ARG B 1 16 ? -12.438 24.141 -1.447 1 74.69 16 ARG B O 1
ATOM 1456 N N . GLY B 1 17 ? -10.844 25.734 -1.514 1 77.62 17 GLY B N 1
ATOM 1457 C CA . GLY B 1 17 ? -10.25 25.156 -2.701 1 77.62 17 GLY B CA 1
ATOM 1458 C C . GLY B 1 17 ? -9.68 23.766 -2.457 1 77.62 17 GLY B C 1
ATOM 1459 O O . GLY B 1 17 ? -9.828 22.875 -3.295 1 77.62 17 GLY B O 1
ATOM 1460 N N . ILE B 1 18 ? -9.148 23.641 -1.306 1 80.19 18 ILE B N 1
ATOM 1461 C CA . ILE B 1 18 ? -8.578 22.344 -0.948 1 80.19 18 ILE B CA 1
ATOM 1462 C C . ILE B 1 18 ? -9.695 21.328 -0.737 1 80.19 18 ILE B C 1
ATOM 1464 O O . ILE B 1 18 ? -9.562 20.156 -1.13 1 80.19 18 ILE B O 1
ATOM 1468 N N . ALA B 1 19 ? -10.75 21.828 -0.259 1 80.44 19 ALA B N 1
ATOM 1469 C CA . ALA B 1 19 ? -11.875 20.938 -0.01 1 80.44 19 ALA B CA 1
ATOM 1470 C C . ALA B 1 19 ? -12.516 20.469 -1.319 1 80.44 19 ALA B C 1
ATOM 1472 O O . ALA B 1 19 ? -12.914 19.312 -1.451 1 80.44 19 ALA B O 1
ATOM 1473 N N . ILE B 1 20 ? -12.594 21.422 -2.27 1 84.38 20 ILE B N 1
ATOM 1474 C CA . ILE B 1 20 ? -13.156 21.078 -3.574 1 84.38 20 ILE B CA 1
ATOM 1475 C C . ILE B 1 20 ? -12.242 20.094 -4.289 1 84.38 20 ILE B C 1
ATOM 1477 O O . ILE B 1 20 ? -12.719 19.141 -4.914 1 84.38 20 ILE B O 1
ATOM 1481 N N . LEU B 1 21 ? -11.008 20.312 -4.195 1 85.69 21 LEU B N 1
ATOM 1482 C CA . LEU B 1 21 ? -10.039 19.422 -4.812 1 85.69 21 LEU B CA 1
ATOM 1483 C C . LEU B 1 21 ? -10.102 18.031 -4.184 1 85.69 21 LEU B C 1
ATOM 1485 O O . LEU B 1 21 ? -10.008 17.016 -4.883 1 85.69 21 LEU B O 1
ATOM 1489 N N . ASP B 1 22 ? -10.289 18.094 -2.961 1 86 22 ASP B N 1
ATOM 1490 C CA . ASP B 1 22 ? -10.43 16.828 -2.238 1 86 22 ASP B CA 1
ATOM 1491 C C . ASP B 1 22 ? -11.648 16.047 -2.73 1 86 22 ASP B C 1
ATOM 1493 O O . ASP B 1 22 ? -11.57 14.836 -2.947 1 86 22 ASP B O 1
ATOM 1497 N N . PHE B 1 23 ? -12.695 16.75 -3.02 1 86.5 23 PHE B N 1
ATOM 1498 C CA . PHE B 1 23 ? -13.93 16.125 -3.473 1 86.5 23 PHE B CA 1
ATOM 1499 C C . PHE B 1 23 ? -13.773 15.562 -4.879 1 86.5 23 PHE B C 1
ATOM 1501 O O . PHE B 1 23 ? -14.203 14.438 -5.152 1 86.5 23 PHE B O 1
ATOM 1508 N N . ILE B 1 24 ? -13.117 16.219 -5.668 1 89.81 24 ILE B N 1
ATOM 1509 C CA . ILE B 1 24 ? -12.922 15.797 -7.047 1 89.81 24 ILE B CA 1
ATOM 1510 C C . ILE B 1 24 ? -11.992 14.578 -7.082 1 89.81 24 ILE B C 1
ATOM 1512 O O . ILE B 1 24 ? -12.25 13.617 -7.805 1 89.81 24 ILE B O 1
ATOM 1516 N N . LEU B 1 25 ? -11.047 14.617 -6.328 1 89.69 25 LEU B N 1
ATOM 1517 C CA . LEU B 1 25 ? -10.094 13.516 -6.301 1 89.69 25 LEU B CA 1
ATOM 1518 C C . LEU B 1 25 ? -10.742 12.25 -5.766 1 89.69 25 LEU B C 1
ATOM 1520 O O . LEU B 1 25 ? -10.461 11.148 -6.25 1 89.69 25 LEU B O 1
ATOM 1524 N N . ARG B 1 26 ? -11.578 12.422 -4.836 1 90.19 26 ARG B N 1
ATOM 1525 C CA . ARG B 1 26 ? -12.273 11.266 -4.277 1 90.19 26 ARG B CA 1
ATOM 1526 C C . ARG B 1 26 ? -13.195 10.633 -5.309 1 90.19 26 ARG B C 1
ATOM 1528 O O . ARG B 1 26 ? -13.32 9.406 -5.371 1 90.19 26 ARG B O 1
ATOM 1535 N N . LEU B 1 27 ? -13.742 11.484 -6.133 1 89.5 27 LEU B N 1
ATOM 1536 C CA . LEU B 1 27 ? -14.602 10.984 -7.199 1 89.5 27 LEU B CA 1
ATOM 1537 C C . LEU B 1 27 ? -13.797 10.211 -8.234 1 89.5 27 LEU B C 1
ATOM 1539 O O . LEU B 1 27 ? -14.234 9.164 -8.719 1 89.5 27 LEU B O 1
ATOM 1543 N N . ILE B 1 28 ? -12.664 10.68 -8.484 1 89.81 28 ILE B N 1
ATOM 1544 C CA . ILE B 1 28 ? -11.773 10.016 -9.43 1 89.81 28 ILE B CA 1
ATOM 1545 C C . ILE B 1 28 ? -11.289 8.695 -8.844 1 89.81 28 ILE B C 1
ATOM 1547 O O . ILE B 1 28 ? -11.211 7.688 -9.555 1 89.81 28 ILE B O 1
ATOM 1551 N N . ALA B 1 29 ? -11.008 8.742 -7.582 1 89.56 29 ALA B N 1
ATOM 1552 C CA . ALA B 1 29 ? -10.562 7.52 -6.918 1 89.56 29 ALA B CA 1
ATOM 1553 C C . ALA B 1 29 ? -11.656 6.457 -6.945 1 89.56 29 ALA B C 1
ATOM 1555 O O . ALA B 1 29 ? -11.383 5.277 -7.168 1 89.56 29 ALA B O 1
ATOM 1556 N N . ILE B 1 30 ? -12.867 6.84 -6.781 1 89.75 30 ILE B N 1
ATOM 1557 C CA . ILE B 1 30 ? -14.008 5.926 -6.824 1 89.75 30 ILE B CA 1
ATOM 1558 C C . ILE B 1 30 ? -14.141 5.34 -8.227 1 89.75 30 ILE B C 1
ATOM 1560 O O . ILE B 1 30 ? -14.328 4.133 -8.391 1 89.75 30 ILE B O 1
ATOM 1564 N N . ALA B 1 31 ? -14.031 6.176 -9.148 1 87.31 31 ALA B N 1
ATOM 1565 C CA . ALA B 1 31 ? -14.125 5.727 -10.531 1 87.31 31 ALA B CA 1
ATOM 1566 C C . ALA B 1 31 ? -13 4.742 -10.867 1 87.31 31 ALA B C 1
ATOM 1568 O O . ALA B 1 31 ? -13.234 3.73 -11.531 1 87.31 31 ALA B O 1
ATOM 1569 N N . GLY B 1 32 ? -11.859 5.078 -10.406 1 85.5 32 GLY B N 1
ATOM 1570 C CA . GLY B 1 32 ? -10.734 4.191 -10.656 1 85.5 32 GLY B CA 1
ATOM 1571 C C . GLY B 1 32 ? -10.891 2.834 -9.992 1 85.5 32 GLY B C 1
ATOM 1572 O O . GLY B 1 32 ? -10.617 1.802 -10.602 1 85.5 32 GLY B O 1
ATOM 1573 N N . THR B 1 33 ? -11.305 2.803 -8.75 1 86.38 33 THR B N 1
ATOM 1574 C CA . THR B 1 33 ? -11.484 1.562 -8 1 86.38 33 THR B CA 1
ATOM 1575 C C . THR B 1 33 ? -12.633 0.744 -8.57 1 86.38 33 THR B C 1
ATOM 1577 O O . THR B 1 33 ? -12.516 -0.473 -8.734 1 86.38 33 THR B O 1
ATOM 1580 N N . LEU B 1 34 ? -13.672 1.412 -8.961 1 84.12 34 LEU B N 1
ATOM 1581 C CA . LEU B 1 34 ? -14.82 0.724 -9.539 1 84.12 34 LEU B CA 1
ATOM 1582 C C . LEU B 1 34 ? -14.5 0.201 -10.93 1 84.12 34 LEU B C 1
ATOM 1584 O O . LEU B 1 34 ? -14.914 -0.9 -11.297 1 84.12 34 LEU B O 1
ATOM 1588 N N . ALA B 1 35 ? -13.766 1.07 -11.602 1 81.12 35 ALA B N 1
ATOM 1589 C CA . ALA B 1 35 ? -13.375 0.673 -12.953 1 81.12 35 ALA B CA 1
ATOM 1590 C C . ALA B 1 35 ? -12.445 -0.535 -12.93 1 81.12 35 ALA B C 1
ATOM 1592 O O . ALA B 1 35 ? -12.305 -1.24 -13.93 1 81.12 35 ALA B O 1
ATOM 1593 N N . SER B 1 36 ? -11.805 -0.801 -11.867 1 80.81 36 SER B N 1
ATOM 1594 C CA . SER B 1 36 ? -10.922 -1.95 -11.727 1 80.81 36 SER B CA 1
ATOM 1595 C C . SER B 1 36 ? -11.68 -3.172 -11.219 1 80.81 36 SER B C 1
ATOM 1597 O O . SER B 1 36 ? -11.414 -4.297 -11.648 1 80.81 36 SER B O 1
ATOM 1599 N N . ALA B 1 37 ? -12.594 -2.986 -10.359 1 77.5 37 ALA B N 1
ATOM 1600 C CA . ALA B 1 37 ? -13.312 -4.094 -9.727 1 77.5 37 ALA B CA 1
ATOM 1601 C C . ALA B 1 37 ? -14.352 -4.68 -10.672 1 77.5 37 ALA B C 1
ATOM 1603 O O . ALA B 1 37 ? -14.508 -5.902 -10.758 1 77.5 37 ALA B O 1
ATOM 1604 N N . ILE B 1 38 ? -14.977 -3.865 -11.406 1 75.81 38 ILE B N 1
ATOM 1605 C CA . ILE B 1 38 ? -16.109 -4.293 -12.219 1 75.81 38 ILE B CA 1
ATOM 1606 C C . ILE B 1 38 ? -15.633 -5.234 -13.32 1 75.81 38 ILE B C 1
ATOM 1608 O O . ILE B 1 38 ? -16.156 -6.34 -13.469 1 75.81 38 ILE B O 1
ATOM 1612 N N . PRO B 1 39 ? -14.656 -4.801 -14.078 1 71.88 39 PRO B N 1
ATOM 1613 C CA . PRO B 1 39 ? -14.219 -5.727 -15.125 1 71.88 39 PRO B CA 1
ATOM 1614 C C . PRO B 1 39 ? -13.664 -7.031 -14.562 1 71.88 39 PRO B C 1
ATOM 1616 O O . PRO B 1 39 ? -13.844 -8.094 -15.164 1 71.88 39 PRO B O 1
ATOM 1619 N N . MET B 1 40 ? -13.039 -7.004 -13.453 1 74.38 40 MET B N 1
ATOM 1620 C CA . MET B 1 40 ? -12.492 -8.219 -12.867 1 74.38 40 MET B CA 1
ATOM 1621 C C . MET B 1 40 ? -13.602 -9.117 -12.328 1 74.38 40 MET B C 1
ATOM 1623 O O . MET B 1 40 ? -13.531 -10.344 -12.445 1 74.38 40 MET B O 1
ATOM 1627 N N . ALA B 1 41 ? -14.492 -8.391 -11.766 1 68.62 41 ALA B N 1
ATOM 1628 C CA . ALA B 1 41 ? -15.586 -9.156 -11.188 1 68.62 41 ALA B CA 1
ATOM 1629 C C . ALA B 1 41 ? -16.469 -9.758 -12.273 1 68.62 41 ALA B C 1
ATOM 1631 O O . ALA B 1 41 ? -17.203 -10.727 -12.031 1 68.62 41 ALA B O 1
ATOM 1632 N N . THR B 1 42 ? -16.406 -9.078 -13.477 1 65.38 42 THR B N 1
ATOM 1633 C CA . THR B 1 42 ? -17.25 -9.539 -14.57 1 65.38 42 THR B CA 1
ATOM 1634 C C . THR B 1 42 ? -16.484 -10.477 -15.492 1 65.38 42 THR B C 1
ATOM 1636 O O . THR B 1 42 ? -16.969 -10.859 -16.562 1 65.38 42 THR B O 1
ATOM 1639 N N . THR B 1 43 ? -15.203 -10.633 -15.219 1 61.25 43 THR B N 1
ATOM 1640 C CA . THR B 1 43 ? -14.461 -11.586 -16.031 1 61.25 43 THR B CA 1
ATOM 1641 C C . THR B 1 43 ? -15.094 -12.969 -15.953 1 61.25 43 THR B C 1
ATOM 1643 O O . THR B 1 43 ? -15.273 -13.516 -14.859 1 61.25 43 THR B O 1
ATOM 1646 N N . THR B 1 44 ? -16.172 -13.156 -16.703 1 51.53 44 THR B N 1
ATOM 1647 C CA . THR B 1 44 ? -16.734 -14.492 -16.844 1 51.53 44 THR B CA 1
ATOM 1648 C C . THR B 1 44 ? -15.766 -15.414 -17.578 1 51.53 44 THR B C 1
ATOM 1650 O O . THR B 1 44 ? -14.875 -14.953 -18.297 1 51.53 44 THR B O 1
ATOM 1653 N N . SER B 1 45 ? -15.961 -16.797 -17.516 1 50.31 45 SER B N 1
ATOM 1654 C CA . SER B 1 45 ? -15.391 -18.047 -18.016 1 50.31 45 SER B CA 1
ATOM 1655 C C . SER B 1 45 ? -15.039 -17.938 -19.5 1 50.31 45 SER B C 1
ATOM 1657 O O . SER B 1 45 ? -15.891 -17.625 -20.328 1 50.31 45 SER B O 1
ATOM 1659 N N . GLN B 1 46 ? -14.055 -17.047 -19.734 1 49.41 46 GLN B N 1
ATOM 1660 C CA . GLN B 1 46 ? -13.844 -17.266 -21.156 1 49.41 46 GLN B CA 1
ATOM 1661 C C . GLN B 1 46 ? -13.773 -18.766 -21.469 1 49.41 46 GLN B C 1
ATOM 1663 O O . GLN B 1 46 ? -13.094 -19.516 -20.781 1 49.41 46 GLN B O 1
ATOM 1668 N N . THR B 1 47 ? -14.875 -19.141 -22.109 1 44 47 THR B N 1
ATOM 1669 C CA . THR B 1 47 ? -15.047 -20.469 -22.672 1 44 47 THR B CA 1
ATOM 1670 C C . THR B 1 47 ? -13.898 -20.797 -23.625 1 44 47 THR B C 1
ATOM 1672 O O . THR B 1 47 ? -13.625 -20.062 -24.562 1 44 47 THR B O 1
ATOM 1675 N N . LEU B 1 48 ? -12.773 -21.234 -23.203 1 45.28 48 LEU B N 1
ATOM 1676 C CA . LEU B 1 48 ? -11.922 -21.766 -24.266 1 45.28 48 LEU B CA 1
ATOM 1677 C C . LEU B 1 48 ? -12.742 -22.484 -25.328 1 45.28 48 LEU B C 1
ATOM 1679 O O . LEU B 1 48 ? -13.688 -23.203 -25 1 45.28 48 LEU B O 1
ATOM 1683 N N . PRO B 1 49 ? -12.883 -21.984 -26.453 1 40 49 PRO B N 1
ATOM 1684 C CA . PRO B 1 49 ? -13.633 -22.719 -27.484 1 40 49 PRO B CA 1
ATOM 1685 C C . PRO B 1 49 ? -13.438 -24.234 -27.375 1 40 49 PRO B C 1
ATOM 1687 O O . PRO B 1 49 ? -14.062 -25 -28.125 1 40 49 PRO B O 1
ATOM 1690 N N . PHE B 1 50 ? -12.227 -24.922 -27.391 1 40.84 50 PHE B N 1
ATOM 1691 C CA . PHE B 1 50 ? -12.094 -26.297 -27.812 1 40.84 50 PHE B CA 1
ATOM 1692 C C . PHE B 1 50 ? -13.023 -27.203 -27.016 1 40.84 50 PHE B C 1
ATOM 1694 O O . PHE B 1 50 ? -13.422 -26.875 -25.906 1 40.84 50 PHE B O 1
ATOM 1701 N N . PHE B 1 51 ? -13.039 -28.75 -27.312 1 39.22 51 PHE B N 1
ATOM 1702 C CA . PHE B 1 51 ? -13.898 -29.906 -27.047 1 39.22 51 PHE B CA 1
ATOM 1703 C C . PHE B 1 51 ? -14.281 -29.984 -25.578 1 39.22 51 PHE B C 1
ATOM 1705 O O . PHE B 1 51 ? -15.453 -30.141 -25.25 1 39.22 51 PHE B O 1
ATOM 1712 N N . SER B 1 52 ? -13.57 -31.016 -24.531 1 40.88 52 SER B N 1
ATOM 1713 C CA . SER B 1 52 ? -14.07 -31.703 -23.344 1 40.88 52 SER B CA 1
ATOM 1714 C C . SER B 1 52 ? -14.25 -30.734 -22.172 1 40.88 52 SER B C 1
ATOM 1716 O O . SER B 1 52 ? -13.969 -29.547 -22.312 1 40.88 52 SER B O 1
ATOM 1718 N N . LYS B 1 53 ? -13.328 -31.016 -20.766 1 44.03 53 LYS B N 1
ATOM 1719 C CA . LYS B 1 53 ? -13.539 -30.641 -19.375 1 44.03 53 LYS B CA 1
ATOM 1720 C C . LYS B 1 53 ? -13.367 -29.141 -19.172 1 44.03 53 LYS B C 1
ATOM 1722 O O . LYS B 1 53 ? -12.398 -28.547 -19.641 1 44.03 53 LYS B O 1
ATOM 1727 N N . PHE B 1 54 ? -14.289 -28.156 -19.016 1 45.25 54 PHE B N 1
ATOM 1728 C CA . PHE B 1 54 ? -14.641 -26.781 -18.703 1 45.25 54 PHE B CA 1
ATOM 1729 C C . PHE B 1 54 ? -13.672 -26.188 -17.688 1 45.25 54 PHE B C 1
ATOM 1731 O O . PHE B 1 54 ? -13.867 -26.312 -16.484 1 45.25 54 PHE B O 1
ATOM 1738 N N . VAL B 1 55 ? -12.359 -26.312 -17.844 1 51.81 55 VAL B N 1
ATOM 1739 C CA . VAL B 1 55 ? -11.531 -25.672 -16.828 1 51.81 55 VAL B CA 1
ATOM 1740 C C . VAL B 1 55 ? -11.562 -24.156 -17.016 1 51.81 55 VAL B C 1
ATOM 1742 O O . VAL B 1 55 ? -11.211 -23.641 -18.078 1 51.81 55 VAL B O 1
ATOM 1745 N N . GLN B 1 56 ? -12.617 -23.359 -16.656 1 55.47 56 GLN B N 1
ATOM 1746 C CA . GLN B 1 56 ? -12.836 -21.906 -16.734 1 55.47 56 GLN B CA 1
ATOM 1747 C C . GLN B 1 56 ? -11.922 -21.172 -15.766 1 55.47 56 GLN B C 1
ATOM 1749 O O . GLN B 1 56 ? -11.719 -21.609 -14.625 1 55.47 56 GLN B O 1
ATOM 1754 N N . ALA B 1 57 ? -11.07 -20.312 -16.484 1 61.78 57 ALA B N 1
ATOM 1755 C CA . ALA B 1 57 ? -10.281 -19.469 -15.586 1 61.78 57 ALA B CA 1
ATOM 1756 C C . ALA B 1 57 ? -11.133 -18.344 -15.008 1 61.78 57 ALA B C 1
ATOM 1758 O O . ALA B 1 57 ? -11.773 -17.609 -15.742 1 61.78 57 ALA B O 1
ATOM 1759 N N . LYS B 1 58 ? -11.555 -18.406 -13.781 1 64 58 LYS B N 1
ATOM 1760 C CA . LYS B 1 58 ? -12.297 -17.391 -13.047 1 64 58 LYS B CA 1
ATOM 1761 C C . LYS B 1 58 ? -11.398 -16.656 -12.055 1 64 58 LYS B C 1
ATOM 1763 O O . LYS B 1 58 ? -10.352 -17.172 -11.672 1 64 58 LYS B O 1
ATOM 1768 N N . PHE B 1 59 ? -11.75 -15.367 -11.906 1 67.06 59 PHE B N 1
ATOM 1769 C CA . PHE B 1 59 ? -10.992 -14.602 -10.922 1 67.06 59 PHE B CA 1
ATOM 1770 C C . PHE B 1 59 ? -10.953 -15.32 -9.586 1 67.06 59 PHE B C 1
ATOM 1772 O O . PHE B 1 59 ? -10 -15.164 -8.812 1 67.06 59 PHE B O 1
ATOM 1779 N N . ASN B 1 60 ? -11.969 -16.109 -9.367 1 66.62 60 ASN B N 1
ATOM 1780 C CA . ASN B 1 60 ? -12.023 -16.812 -8.094 1 66.62 60 ASN B CA 1
ATOM 1781 C C . ASN B 1 60 ? -11.109 -18.031 -8.086 1 66.62 60 ASN B C 1
ATOM 1783 O O . ASN B 1 60 ? -11.008 -18.734 -7.078 1 66.62 60 ASN B O 1
ATOM 1787 N N . ASP B 1 61 ? -10.484 -18.281 -9.234 1 70.5 61 ASP B N 1
ATOM 1788 C CA . ASP B 1 61 ? -9.531 -19.375 -9.281 1 70.5 61 ASP B CA 1
ATOM 1789 C C . ASP B 1 61 ? -8.242 -19.031 -8.539 1 70.5 61 ASP B C 1
ATOM 1791 O O . ASP B 1 61 ? -7.543 -19.906 -8.047 1 70.5 61 ASP B O 1
ATOM 1795 N N . PHE B 1 62 ? -8.055 -17.703 -8.508 1 75.19 62 PHE B N 1
ATOM 1796 C CA . PHE B 1 62 ? -6.883 -17.203 -7.781 1 75.19 62 PHE B CA 1
ATOM 1797 C C . PHE B 1 62 ? -7.301 -16.359 -6.59 1 75.19 62 PHE B C 1
ATOM 1799 O O . PHE B 1 62 ? -7.926 -15.312 -6.754 1 75.19 62 PHE B O 1
ATOM 1806 N N . PRO B 1 63 ? -7.039 -16.891 -5.449 1 78 63 PRO B N 1
ATOM 1807 C CA . PRO B 1 63 ? -7.379 -16.109 -4.254 1 78 63 PRO B CA 1
ATOM 1808 C C . PRO B 1 63 ? -6.84 -14.688 -4.309 1 78 63 PRO B C 1
ATOM 1810 O O . PRO B 1 63 ? -7.414 -13.781 -3.703 1 78 63 PRO B O 1
ATOM 1813 N N . SER B 1 64 ? -5.785 -14.539 -5.047 1 83.81 64 SER B N 1
ATOM 1814 C CA . SER B 1 64 ? -5.184 -13.219 -5.164 1 83.81 64 SER B CA 1
ATOM 1815 C C . SER B 1 64 ? -6.113 -12.258 -5.898 1 83.81 64 SER B C 1
ATOM 1817 O O . SER B 1 64 ? -6.23 -11.086 -5.516 1 83.81 64 SER B O 1
ATOM 1819 N N . PHE B 1 65 ? -6.883 -12.75 -6.863 1 83.69 65 PHE B N 1
ATOM 1820 C CA . PHE B 1 65 ? -7.805 -11.906 -7.617 1 83.69 65 PHE B CA 1
ATOM 1821 C C . PHE B 1 65 ? -9.055 -11.602 -6.801 1 83.69 65 PHE B C 1
ATOM 1823 O O . PHE B 1 65 ? -9.594 -10.492 -6.867 1 83.69 65 PHE B O 1
ATOM 1830 N N . THR B 1 66 ? -9.414 -12.586 -6.031 1 84.38 66 THR B N 1
ATOM 1831 C CA . THR B 1 66 ? -10.547 -12.359 -5.137 1 84.38 66 THR B CA 1
ATOM 1832 C C . THR B 1 66 ? -10.203 -11.297 -4.098 1 84.38 66 THR B C 1
ATOM 1834 O O . THR B 1 66 ? -11.039 -10.445 -3.779 1 84.38 66 THR B O 1
ATOM 1837 N N . PHE B 1 67 ? -9.008 -11.445 -3.652 1 87.06 67 PHE B N 1
ATOM 1838 C CA . PHE B 1 67 ? -8.562 -10.438 -2.695 1 87.06 67 PHE B CA 1
ATOM 1839 C C . PHE B 1 67 ? -8.555 -9.055 -3.332 1 87.06 67 PHE B C 1
ATOM 1841 O O . PHE B 1 67 ? -8.945 -8.07 -2.697 1 87.06 67 PHE B O 1
ATOM 1848 N N . PHE B 1 68 ? -8.172 -9.016 -4.551 1 88.19 68 PHE B N 1
ATOM 1849 C CA . PHE B 1 68 ? -8.109 -7.746 -5.266 1 88.19 68 PHE B CA 1
ATOM 1850 C C . PHE B 1 68 ? -9.5 -7.137 -5.398 1 88.19 68 PHE B C 1
ATOM 1852 O O . PHE B 1 68 ? -9.688 -5.945 -5.145 1 88.19 68 PHE B O 1
ATOM 1859 N N . VAL B 1 69 ? -10.461 -7.961 -5.715 1 86.81 69 VAL B N 1
ATOM 1860 C CA . VAL B 1 69 ? -11.82 -7.488 -5.918 1 86.81 69 VAL B CA 1
ATOM 1861 C C . VAL B 1 69 ? -12.43 -7.066 -4.582 1 86.81 69 VAL B C 1
ATOM 1863 O O . VAL B 1 69 ? -13.086 -6.027 -4.492 1 86.81 69 VAL B O 1
ATOM 1866 N N . VAL B 1 70 ? -12.188 -7.863 -3.598 1 87.19 70 VAL B N 1
ATOM 1867 C CA . VAL B 1 70 ? -12.719 -7.559 -2.273 1 87.19 70 VAL B CA 1
ATOM 1868 C C . VAL B 1 70 ? -12.086 -6.273 -1.747 1 87.19 70 VAL B C 1
ATOM 1870 O O . VAL B 1 70 ? -12.789 -5.395 -1.233 1 87.19 70 VAL B O 1
ATOM 1873 N N . ALA B 1 71 ? -10.789 -6.234 -1.914 1 89.31 71 ALA B N 1
ATOM 1874 C CA . ALA B 1 71 ? -10.086 -5.039 -1.463 1 89.31 71 ALA B CA 1
ATOM 1875 C C . ALA B 1 71 ? -10.586 -3.799 -2.199 1 89.31 71 ALA B C 1
ATOM 1877 O O . ALA B 1 71 ? -10.836 -2.762 -1.58 1 89.31 71 ALA B O 1
ATOM 1878 N N . SER B 1 72 ? -10.75 -3.9 -3.475 1 90.12 72 SER B N 1
ATOM 1879 C CA . SER B 1 72 ? -11.219 -2.77 -4.273 1 90.12 72 SER B CA 1
ATOM 1880 C C . SER B 1 72 ? -12.633 -2.369 -3.891 1 90.12 72 SER B C 1
ATOM 1882 O O . SER B 1 72 ? -12.969 -1.183 -3.873 1 90.12 72 SER B O 1
ATOM 1884 N N . SER B 1 73 ? -13.43 -3.365 -3.555 1 88.25 73 SER B N 1
ATOM 1885 C CA . SER B 1 73 ? -14.805 -3.086 -3.156 1 88.25 73 SER B CA 1
ATOM 1886 C C . SER B 1 73 ? -14.859 -2.365 -1.814 1 88.25 73 SER B C 1
ATOM 1888 O O . SER B 1 73 ? -15.633 -1.42 -1.641 1 88.25 73 SER B O 1
ATOM 1890 N N . ILE B 1 74 ? -14.031 -2.785 -0.929 1 90.5 74 ILE B N 1
ATOM 1891 C CA . ILE B 1 74 ? -13.977 -2.168 0.391 1 90.5 74 ILE B CA 1
ATOM 1892 C C . ILE B 1 74 ? -13.523 -0.716 0.263 1 90.5 74 ILE B C 1
ATOM 1894 O O . ILE B 1 74 ? -14.117 0.184 0.855 1 90.5 74 ILE B O 1
ATOM 1898 N N . VAL B 1 75 ? -12.523 -0.544 -0.515 1 91.81 75 VAL B N 1
ATOM 1899 C CA . VAL B 1 75 ? -11.977 0.796 -0.695 1 91.81 75 VAL B CA 1
ATOM 1900 C C . VAL B 1 75 ? -13.008 1.688 -1.384 1 91.81 75 VAL B C 1
ATOM 1902 O O . VAL B 1 75 ? -13.172 2.854 -1.018 1 91.81 75 VAL B O 1
ATOM 1905 N N . SER B 1 76 ? -13.758 1.129 -2.361 1 88.69 76 SER B N 1
ATOM 1906 C CA . SER B 1 76 ? -14.789 1.901 -3.045 1 88.69 76 SER B CA 1
ATOM 1907 C C . SER B 1 76 ? -15.898 2.316 -2.082 1 88.69 76 SER B C 1
ATOM 1909 O O . SER B 1 76 ? -16.344 3.463 -2.107 1 88.69 76 SER B O 1
ATOM 1911 N N . THR B 1 77 ? -16.266 1.371 -1.311 1 89.62 77 THR B N 1
ATOM 1912 C CA . THR B 1 77 ? -17.297 1.667 -0.328 1 89.62 77 THR B CA 1
ATOM 1913 C C . THR B 1 77 ? -16.828 2.746 0.645 1 89.62 77 THR B C 1
ATOM 1915 O O . THR B 1 77 ? -17.578 3.67 0.965 1 89.62 77 THR B O 1
ATOM 1918 N N . TYR B 1 78 ? -15.656 2.658 1.07 1 92.12 78 TYR B N 1
ATOM 1919 C CA . TYR B 1 78 ? -15.086 3.648 1.973 1 92.12 78 TYR B CA 1
ATOM 1920 C C . TYR B 1 78 ? -15.055 5.027 1.323 1 92.12 78 TYR B C 1
ATOM 1922 O O . TYR B 1 78 ? -15.422 6.023 1.951 1 92.12 78 TYR B O 1
ATOM 1930 N N . LEU B 1 79 ? -14.586 5.066 0.082 1 89.5 79 LEU B N 1
ATOM 1931 C CA . LEU B 1 79 ? -14.508 6.336 -0.629 1 89.5 79 LEU B CA 1
ATOM 1932 C C . LEU B 1 79 ? -15.891 6.965 -0.781 1 89.5 79 LEU B C 1
ATOM 1934 O O . LEU B 1 79 ? -16.031 8.188 -0.685 1 89.5 79 LEU B O 1
ATOM 1938 N N . PHE B 1 80 ? -16.828 6.129 -0.966 1 87.62 80 PHE B N 1
ATOM 1939 C CA . PHE B 1 80 ? -18.188 6.621 -1.073 1 87.62 80 PHE B CA 1
ATOM 1940 C C . PHE B 1 80 ? -18.656 7.242 0.242 1 87.62 80 PHE B C 1
ATOM 1942 O O . PHE B 1 80 ? -19.266 8.305 0.249 1 87.62 80 PHE B O 1
ATOM 1949 N N . LEU B 1 81 ? -18.344 6.605 1.279 1 87.25 81 LEU B N 1
ATOM 1950 C CA . LEU B 1 81 ? -18.719 7.105 2.598 1 87.25 81 LEU B CA 1
ATOM 1951 C C . LEU B 1 81 ? -17.922 8.359 2.951 1 87.25 81 LEU B C 1
ATOM 1953 O O . LEU B 1 81 ? -18.438 9.258 3.615 1 87.25 81 LEU B O 1
ATOM 1957 N N . SER B 1 82 ? -16.719 8.453 2.553 1 87.06 82 SER B N 1
ATOM 1958 C CA . SER B 1 82 ? -15.852 9.586 2.857 1 87.06 82 SER B CA 1
ATOM 1959 C C . SER B 1 82 ? -16.281 10.828 2.092 1 87.06 82 SER B C 1
ATOM 1961 O O . SER B 1 82 ? -15.914 11.945 2.461 1 87.06 82 SER B O 1
ATOM 1963 N N . LEU B 1 83 ? -17 10.664 1.004 1 84.62 83 LEU B N 1
ATOM 1964 C CA . LEU B 1 83 ? -17.516 11.812 0.268 1 84.62 83 LEU B CA 1
ATOM 1965 C C . LEU B 1 83 ? -18.422 12.664 1.156 1 84.62 83 LEU B C 1
ATOM 1967 O O . LEU B 1 83 ? -18.406 13.891 1.051 1 84.62 83 LEU B O 1
ATOM 1971 N N . ALA B 1 84 ? -19.141 11.961 1.979 1 81.06 84 ALA B N 1
ATOM 1972 C CA . ALA B 1 84 ? -20.031 12.672 2.896 1 81.06 84 ALA B CA 1
ATOM 1973 C C . ALA B 1 84 ? -19.234 13.539 3.869 1 81.06 84 ALA B C 1
ATOM 1975 O O . ALA B 1 84 ? -19.625 14.664 4.172 1 81.06 84 ALA B O 1
ATOM 1976 N N . PHE B 1 85 ? -18.172 13.016 4.273 1 77.38 85 PHE B N 1
ATOM 1977 C CA . PHE B 1 85 ? -17.328 13.758 5.195 1 77.38 85 PHE B CA 1
ATOM 1978 C C . PHE B 1 85 ? -16.641 14.914 4.48 1 77.38 85 PHE B C 1
ATOM 1980 O O . PHE B 1 85 ? -16.422 15.969 5.074 1 77.38 85 PHE B O 1
ATOM 1987 N N . SER B 1 86 ? -16.328 14.711 3.26 1 75.44 86 SER B N 1
ATOM 1988 C CA . SER B 1 86 ? -15.688 15.766 2.488 1 75.44 86 SER B CA 1
ATOM 1989 C C . SER B 1 86 ? -16.609 16.969 2.32 1 75.44 86 SER B C 1
ATOM 1991 O O . SER B 1 86 ? -16.172 18.109 2.348 1 75.44 86 SER B O 1
ATOM 1993 N N . ILE B 1 87 ? -17.859 16.734 2.193 1 75.5 87 ILE B N 1
ATOM 1994 C CA . ILE B 1 87 ? -18.844 17.812 2.084 1 75.5 87 ILE B CA 1
ATOM 1995 C C . ILE B 1 87 ? -18.922 18.578 3.402 1 75.5 87 ILE B C 1
ATOM 1997 O O . ILE B 1 87 ? -19.016 19.812 3.408 1 75.5 87 ILE B O 1
ATOM 2001 N N . LEU B 1 88 ? -18.797 17.812 4.445 1 73.5 88 LEU B N 1
ATOM 2002 C CA . LEU B 1 88 ? -18.859 18.453 5.758 1 73.5 88 LEU B CA 1
ATOM 2003 C C . LEU B 1 88 ? -17.656 19.359 5.984 1 73.5 88 LEU B C 1
ATOM 2005 O O . LEU B 1 88 ? -17.781 20.406 6.609 1 73.5 88 LEU B O 1
ATOM 2009 N N . HIS B 1 89 ? -16.562 18.891 5.488 1 67.56 89 HIS B N 1
ATOM 2010 C CA . HIS B 1 89 ? -15.359 19.688 5.66 1 67.56 89 HIS B CA 1
ATOM 2011 C C . HIS B 1 89 ? -15.438 20.984 4.848 1 67.56 89 HIS B C 1
ATOM 2013 O O . HIS B 1 89 ? -14.812 21.984 5.207 1 67.56 89 HIS B O 1
ATOM 2019 N N . ILE B 1 90 ? -16.141 20.891 3.766 1 67.06 90 ILE B N 1
ATOM 2020 C CA . ILE B 1 90 ? -16.359 22.078 2.965 1 67.06 90 ILE B CA 1
ATOM 2021 C C . ILE B 1 90 ? -17.234 23.078 3.738 1 67.06 90 ILE B C 1
ATOM 2023 O O . ILE B 1 90 ? -17.031 24.281 3.645 1 67.06 90 ILE B O 1
ATOM 2027 N N . THR B 1 91 ? -18.062 22.453 4.516 1 69.44 91 THR B N 1
ATOM 2028 C CA . THR B 1 91 ? -19.016 23.312 5.195 1 69.44 91 THR B CA 1
ATOM 2029 C C . THR B 1 91 ? -18.5 23.688 6.586 1 69.44 91 THR B C 1
ATOM 2031 O O . THR B 1 91 ? -18.75 24.797 7.062 1 69.44 91 THR B O 1
ATOM 2034 N N . LYS B 1 92 ? -17.875 22.703 7.199 1 65 92 LYS B N 1
ATOM 2035 C CA . LYS B 1 92 ? -17.406 22.984 8.555 1 65 92 LYS B CA 1
ATOM 2036 C C . LYS B 1 92 ? -15.883 23 8.625 1 65 92 LYS B C 1
ATOM 2038 O O . LYS B 1 92 ? -15.234 22 8.297 1 65 92 LYS B O 1
ATOM 2043 N N . ALA B 1 93 ? -15.375 24.141 8.711 1 59.38 93 ALA B N 1
ATOM 2044 C CA . ALA B 1 93 ? -13.938 24.391 8.602 1 59.38 93 ALA B CA 1
ATOM 2045 C C . ALA B 1 93 ? -13.188 23.797 9.789 1 59.38 93 ALA B C 1
ATOM 2047 O O . ALA B 1 93 ? -12.016 23.438 9.664 1 59.38 93 ALA B O 1
ATOM 2048 N N . ASN B 1 94 ? -13.828 23.578 10.938 1 60.47 94 ASN B N 1
ATOM 2049 C CA . ASN B 1 94 ? -13.008 23.422 12.133 1 60.47 94 ASN B CA 1
ATOM 2050 C C . ASN B 1 94 ? -12.93 21.953 12.562 1 60.47 94 ASN B C 1
ATOM 2052 O O . ASN B 1 94 ? -12.781 21.656 13.75 1 60.47 94 ASN B O 1
ATOM 2056 N N . ALA B 1 95 ? -12.945 21.156 11.547 1 68.38 95 ALA B N 1
ATOM 2057 C CA . ALA B 1 95 ? -12.953 19.781 12.062 1 68.38 95 ALA B CA 1
ATOM 2058 C C . ALA B 1 95 ? -11.602 19.109 11.867 1 68.38 95 ALA B C 1
ATOM 2060 O O . ALA B 1 95 ? -11.414 18.328 10.93 1 68.38 95 ALA B O 1
ATOM 2061 N N . VAL B 1 96 ? -10.695 19.469 12.781 1 74.88 96 VAL B N 1
ATOM 2062 C CA . VAL B 1 96 ? -9.344 18.922 12.742 1 74.88 96 VAL B CA 1
ATOM 2063 C C . VAL B 1 96 ? -9.391 17.422 12.961 1 74.88 96 VAL B C 1
ATOM 2065 O O . VAL B 1 96 ? -8.688 16.656 12.273 1 74.88 96 VAL B O 1
ATOM 2068 N N . ASN B 1 97 ? -10.352 16.984 13.844 1 79.38 97 ASN B N 1
ATOM 2069 C CA . ASN B 1 97 ? -10.438 15.562 14.164 1 79.38 97 ASN B CA 1
ATOM 2070 C C . ASN B 1 97 ? -10.953 14.758 12.977 1 79.38 97 ASN B C 1
ATOM 2072 O O . ASN B 1 97 ? -10.508 13.633 12.75 1 79.38 97 ASN B O 1
ATOM 2076 N N . THR B 1 98 ? -11.789 15.414 12.328 1 81.31 98 THR B N 1
ATOM 2077 C CA . THR B 1 98 ? -12.336 14.703 11.18 1 81.31 98 THR B CA 1
ATOM 2078 C C . THR B 1 98 ? -11.297 14.617 10.055 1 81.31 98 THR B C 1
ATOM 2080 O O . THR B 1 98 ? -11.242 13.617 9.336 1 81.31 98 THR B O 1
ATOM 2083 N N . ARG B 1 99 ? -10.492 15.5 10.078 1 81.5 99 ARG B N 1
ATOM 2084 C CA . ARG B 1 99 ? -9.445 15.484 9.055 1 81.5 99 ARG B CA 1
ATOM 2085 C C . ARG B 1 99 ? -8.383 14.438 9.375 1 81.5 99 ARG B C 1
ATOM 2087 O O . ARG B 1 99 ? -7.875 13.773 8.477 1 81.5 99 ARG B O 1
ATOM 2094 N N . LEU B 1 100 ? -8.164 14.375 10.609 1 84.88 100 LEU B N 1
ATOM 2095 C CA . LEU B 1 100 ? -7.199 13.367 11.031 1 84.88 100 LEU B CA 1
ATOM 2096 C C . LEU B 1 100 ? -7.75 11.961 10.812 1 84.88 100 LEU B C 1
ATOM 2098 O O . LEU B 1 100 ? -7.012 11.055 10.422 1 84.88 100 LEU B O 1
ATOM 2102 N N . LEU B 1 101 ? -9 11.836 11.039 1 84.94 101 LEU B N 1
ATOM 2103 C CA . LEU B 1 101 ? -9.641 10.547 10.812 1 84.94 101 LEU B CA 1
ATOM 2104 C C . LEU B 1 101 ? -9.625 10.18 9.336 1 84.94 101 LEU B C 1
ATOM 2106 O O . LEU B 1 101 ? -9.352 9.031 8.977 1 84.94 101 LEU B O 1
ATOM 2110 N N . LEU B 1 102 ? -9.852 11.156 8.555 1 85.69 102 LEU B N 1
ATOM 2111 C CA . LEU B 1 102 ? -9.844 10.922 7.117 1 85.69 102 LEU B CA 1
ATOM 2112 C C . LEU B 1 102 ? -8.438 10.594 6.633 1 85.69 102 LEU B C 1
ATOM 2114 O O . LEU B 1 102 ? -8.266 9.766 5.727 1 85.69 102 LEU B O 1
ATOM 2118 N N . LEU B 1 103 ? -7.531 11.242 7.23 1 88.06 103 LEU B N 1
ATOM 2119 C CA . LEU B 1 103 ? -6.141 10.977 6.883 1 88.06 103 LEU B CA 1
ATOM 2120 C C . LEU B 1 103 ? -5.77 9.531 7.211 1 88.06 103 LEU B C 1
ATOM 2122 O O . LEU B 1 103 ? -5.125 8.852 6.406 1 88.06 103 LEU B O 1
ATOM 2126 N N . PHE B 1 104 ? -6.238 9.078 8.336 1 88.62 104 PHE B N 1
ATOM 2127 C CA . PHE B 1 104 ? -5.961 7.711 8.75 1 88.62 104 PHE B CA 1
ATOM 2128 C C . PHE B 1 104 ? -6.664 6.715 7.844 1 88.62 104 PHE B C 1
ATOM 2130 O O . PHE B 1 104 ? -6.055 5.75 7.375 1 88.62 104 PHE B O 1
ATOM 2137 N N . LEU B 1 105 ? -7.832 6.93 7.59 1 91.25 105 LEU B N 1
ATOM 2138 C CA . LEU B 1 105 ? -8.625 6.012 6.777 1 91.25 105 LEU B CA 1
ATOM 2139 C C . LEU B 1 105 ? -8.141 6.008 5.332 1 91.25 105 LEU B C 1
ATOM 2141 O O . LEU B 1 105 ? -8.133 4.961 4.68 1 91.25 105 LEU B O 1
ATOM 2145 N N . ASP B 1 106 ? -7.754 7.156 4.852 1 91.44 106 ASP B N 1
ATOM 2146 C CA . ASP B 1 106 ? -7.211 7.242 3.498 1 91.44 106 ASP B CA 1
ATOM 2147 C C . ASP B 1 106 ? -5.906 6.457 3.379 1 91.44 106 ASP B C 1
ATOM 2149 O O . ASP B 1 106 ? -5.66 5.805 2.365 1 91.44 106 ASP B O 1
ATOM 2153 N N . THR B 1 107 ? -5.113 6.531 4.395 1 91.5 107 THR B N 1
ATOM 2154 C CA . THR B 1 107 ? -3.834 5.832 4.379 1 91.5 107 THR B CA 1
ATOM 2155 C C . THR B 1 107 ? -4.043 4.32 4.406 1 91.5 107 THR B C 1
ATOM 2157 O O . THR B 1 107 ? -3.408 3.588 3.643 1 91.5 107 THR B O 1
ATOM 2160 N N . VAL B 1 108 ? -4.957 3.885 5.168 1 91.5 108 VAL B N 1
ATOM 2161 C CA . VAL B 1 108 ? -5.262 2.461 5.27 1 91.5 108 VAL B CA 1
ATOM 2162 C C . VAL B 1 108 ? -5.895 1.974 3.969 1 91.5 108 VAL B C 1
ATOM 2164 O O . VAL B 1 108 ? -5.551 0.899 3.471 1 91.5 108 VAL B O 1
ATOM 2167 N N . ALA B 1 109 ? -6.754 2.787 3.486 1 92.94 109 ALA B N 1
ATOM 2168 C CA . ALA B 1 109 ? -7.395 2.436 2.223 1 92.94 109 ALA B CA 1
ATOM 2169 C C . ALA B 1 109 ? -6.375 2.363 1.091 1 92.94 109 ALA B C 1
ATOM 2171 O O . ALA B 1 109 ? -6.457 1.486 0.228 1 92.94 109 ALA B O 1
ATOM 2172 N N . MET B 1 110 ? -5.484 3.234 1.104 1 91.88 110 MET B N 1
ATOM 2173 C CA . MET B 1 110 ? -4.43 3.242 0.096 1 91.88 110 MET B CA 1
ATOM 2174 C C . MET B 1 110 ? -3.57 1.985 0.198 1 91.88 110 MET B C 1
ATOM 2176 O O . MET B 1 110 ? -3.215 1.389 -0.819 1 91.88 110 MET B O 1
ATOM 2180 N N . GLY B 1 111 ? -3.254 1.666 1.411 1 92.06 111 GLY B N 1
ATOM 2181 C CA . GLY B 1 111 ? -2.492 0.444 1.618 1 92.06 111 GLY B CA 1
ATOM 2182 C C . GLY B 1 111 ? -3.223 -0.8 1.148 1 92.06 111 GLY B C 1
ATOM 2183 O O . GLY B 1 111 ? -2.621 -1.683 0.532 1 92.06 111 GLY B O 1
ATOM 2184 N N . LEU B 1 112 ? -4.492 -0.83 1.406 1 91.94 112 LEU B N 1
ATOM 2185 C CA . LEU B 1 112 ? -5.316 -1.968 1.01 1 91.94 112 LEU B CA 1
ATOM 2186 C C . LEU B 1 112 ? -5.426 -2.057 -0.508 1 91.94 112 LEU B C 1
ATOM 2188 O O . LEU B 1 112 ? -5.273 -3.137 -1.083 1 91.94 112 LEU B O 1
ATOM 2192 N N . LEU B 1 113 ? -5.656 -0.955 -1.109 1 92.44 113 LEU B N 1
ATOM 2193 C CA . LEU B 1 113 ? -5.75 -0.919 -2.564 1 92.44 113 LEU B CA 1
ATOM 2194 C C . LEU B 1 113 ? -4.41 -1.276 -3.203 1 92.44 113 LEU B C 1
ATOM 2196 O O . LEU B 1 113 ? -4.367 -1.99 -4.207 1 92.44 113 LEU B O 1
ATOM 2200 N N . MET B 1 114 ? -3.379 -0.799 -2.611 1 92.81 114 MET B N 1
ATOM 2201 C CA . MET B 1 114 ? -2.049 -1.12 -3.119 1 92.81 114 MET B CA 1
ATOM 2202 C C . MET B 1 114 ? -1.745 -2.605 -2.949 1 92.81 114 MET B C 1
ATOM 2204 O O . MET B 1 114 ? -1.179 -3.232 -3.846 1 92.81 114 MET B O 1
ATOM 2208 N N . ALA B 1 115 ? -2.102 -3.068 -1.84 1 93 115 ALA B N 1
ATOM 2209 C CA . ALA B 1 115 ? -1.916 -4.496 -1.599 1 93 115 ALA B CA 1
ATOM 2210 C C . ALA B 1 115 ? -2.682 -5.328 -2.623 1 93 115 ALA B C 1
ATOM 2212 O O . ALA B 1 115 ? -2.119 -6.234 -3.242 1 93 115 ALA B O 1
ATOM 2213 N N . GLY B 1 116 ? -3.92 -4.945 -2.795 1 91.69 116 GLY B N 1
ATOM 2214 C CA . GLY B 1 116 ? -4.734 -5.664 -3.762 1 91.69 116 GLY B CA 1
ATOM 2215 C C . GLY B 1 116 ? -4.211 -5.555 -5.184 1 91.69 116 GLY B C 1
ATOM 2216 O O . GLY B 1 116 ? -4.145 -6.551 -5.902 1 91.69 116 GLY B O 1
ATOM 2217 N N . SER B 1 117 ? -3.885 -4.422 -5.59 1 91.56 117 SER B N 1
ATOM 2218 C CA . SER B 1 117 ? -3.385 -4.18 -6.938 1 91.56 117 SER B CA 1
ATOM 2219 C C . SER B 1 117 ? -2.043 -4.871 -7.16 1 91.56 117 SER B C 1
ATOM 2221 O O . SER B 1 117 ? -1.802 -5.441 -8.227 1 91.56 117 SER B O 1
ATOM 2223 N N . ALA B 1 118 ? -1.187 -4.824 -6.188 1 92.19 118 ALA B N 1
ATOM 2224 C CA . ALA B 1 118 ? 0.129 -5.445 -6.312 1 92.19 118 ALA B CA 1
ATOM 2225 C C . ALA B 1 118 ? 0.011 -6.961 -6.426 1 92.19 118 ALA B C 1
ATOM 2227 O O . ALA B 1 118 ? 0.691 -7.586 -7.242 1 92.19 118 ALA B O 1
ATOM 2228 N N . VAL B 1 119 ? -0.821 -7.504 -5.59 1 91.56 119 VAL B N 1
ATOM 2229 C CA . VAL B 1 119 ? -1.027 -8.945 -5.621 1 91.56 119 VAL B CA 1
ATOM 2230 C C . VAL B 1 119 ? -1.583 -9.359 -6.98 1 91.56 119 VAL B C 1
ATOM 2232 O O . VAL B 1 119 ? -1.131 -10.344 -7.57 1 91.56 119 VAL B O 1
ATOM 2235 N N . ALA B 1 120 ? -2.562 -8.648 -7.449 1 89.44 120 ALA B N 1
ATOM 2236 C CA . ALA B 1 120 ? -3.133 -8.938 -8.758 1 89.44 120 ALA B CA 1
ATOM 2237 C C . ALA B 1 120 ? -2.08 -8.82 -9.859 1 89.44 120 ALA B C 1
ATOM 2239 O O . ALA B 1 120 ? -2.035 -9.633 -10.781 1 89.44 120 ALA B O 1
ATOM 2240 N N . THR B 1 121 ? -1.311 -7.82 -9.727 1 89.06 121 THR B N 1
ATOM 2241 C CA . THR B 1 121 ? -0.254 -7.617 -10.711 1 89.06 121 THR B CA 1
ATOM 2242 C C . THR B 1 121 ? 0.738 -8.781 -10.68 1 89.06 121 THR B C 1
ATOM 2244 O O . THR B 1 121 ? 1.188 -9.242 -11.734 1 89.06 121 THR B O 1
ATOM 2247 N N . ALA B 1 122 ? 1.084 -9.273 -9.531 1 87.88 122 ALA B N 1
ATOM 2248 C CA . ALA B 1 122 ? 2.021 -10.383 -9.414 1 87.88 122 ALA B CA 1
ATOM 2249 C C . ALA B 1 122 ? 1.456 -11.648 -10.047 1 87.88 122 ALA B C 1
ATOM 2251 O O . ALA B 1 122 ? 2.174 -12.383 -10.727 1 87.88 122 ALA B O 1
ATOM 2252 N N . ILE B 1 123 ? 0.222 -11.867 -9.836 1 86.19 123 ILE B N 1
ATOM 2253 C CA . ILE B 1 123 ? -0.406 -13.07 -10.367 1 86.19 123 ILE B CA 1
ATOM 2254 C C . ILE B 1 123 ? -0.602 -12.938 -11.875 1 86.19 123 ILE B C 1
ATOM 2256 O O . ILE B 1 123 ? -0.425 -13.898 -12.625 1 86.19 123 ILE B O 1
ATOM 2260 N N . VAL B 1 124 ? -0.959 -11.742 -12.297 1 84.44 124 VAL B N 1
ATOM 2261 C CA . VAL B 1 124 ? -1.104 -11.5 -13.734 1 84.44 124 VAL B CA 1
ATOM 2262 C C . VAL B 1 124 ? 0.222 -11.758 -14.438 1 84.44 124 VAL B C 1
ATOM 2264 O O . VAL B 1 124 ? 0.249 -12.344 -15.523 1 84.44 124 VAL B O 1
ATOM 2267 N N . LYS B 1 125 ? 1.271 -11.391 -13.891 1 83.44 125 LYS B N 1
ATOM 2268 C CA . LYS B 1 125 ? 2.58 -11.656 -14.484 1 83.44 125 LYS B CA 1
ATOM 2269 C C . LYS B 1 125 ? 2.879 -13.156 -14.516 1 83.44 125 LYS B C 1
ATOM 2271 O O . LYS B 1 125 ? 3.432 -13.664 -15.492 1 83.44 125 LYS B O 1
ATOM 2276 N N . LEU B 1 126 ? 2.451 -13.836 -13.508 1 82.62 126 LEU B N 1
ATOM 2277 C CA . LEU B 1 126 ? 2.67 -15.273 -13.422 1 82.62 126 LEU B CA 1
ATOM 2278 C C . LEU B 1 126 ? 1.805 -16.016 -14.438 1 82.62 126 LEU B C 1
ATOM 2280 O O . LEU B 1 126 ? 2.248 -17 -15.039 1 82.62 126 LEU B O 1
ATOM 2284 N N . VAL B 1 127 ? 0.65 -15.531 -14.547 1 81.62 127 VAL B N 1
ATOM 2285 C CA . VAL B 1 127 ? -0.251 -16.203 -15.477 1 81.62 127 VAL B CA 1
ATOM 2286 C C . VAL B 1 127 ? 0.161 -15.898 -16.906 1 81.62 127 VAL B C 1
ATOM 2288 O O . VAL B 1 127 ? -0.112 -16.688 -17.828 1 81.62 127 VAL B O 1
ATOM 2291 N N . HIS B 1 128 ? 0.812 -14.773 -17.219 1 82 128 HIS B N 1
ATOM 2292 C CA . HIS B 1 128 ? 1.296 -14.422 -18.547 1 82 128 HIS B CA 1
ATOM 2293 C C . HIS B 1 128 ? 2.586 -15.164 -18.875 1 82 128 HIS B C 1
ATOM 2295 O O . HIS B 1 128 ? 2.758 -15.641 -20 1 82 128 HIS B O 1
ATOM 2301 N N . SER B 1 129 ? 3.475 -15.195 -17.891 1 81.75 129 SER B N 1
ATOM 2302 C CA . SER B 1 129 ? 4.805 -15.719 -18.172 1 81.75 129 SER B CA 1
ATOM 2303 C C . SER B 1 129 ? 4.965 -17.141 -17.625 1 81.75 129 SER B C 1
ATOM 2305 O O . SER B 1 129 ? 5.77 -17.922 -18.141 1 81.75 129 SER B O 1
ATOM 2307 N N . GLY B 1 130 ? 4.125 -17.578 -16.75 1 77.06 130 GLY B N 1
ATOM 2308 C CA . GLY B 1 130 ? 4.32 -18.859 -16.109 1 77.06 130 GLY B CA 1
ATOM 2309 C C . GLY B 1 130 ? 5.68 -19 -15.453 1 77.06 130 GLY B C 1
ATOM 2310 O O . GLY B 1 130 ? 6.363 -18.016 -15.203 1 77.06 130 GLY B O 1
ATOM 2311 N N . ASN B 1 131 ? 6.012 -20.031 -14.805 1 76.5 131 ASN B N 1
ATOM 2312 C CA . ASN B 1 131 ? 7.305 -20.344 -14.211 1 76.5 131 ASN B CA 1
ATOM 2313 C C . ASN B 1 131 ? 7.832 -21.688 -14.688 1 76.5 131 ASN B C 1
ATOM 2315 O O . ASN B 1 131 ? 7.371 -22.734 -14.234 1 76.5 131 ASN B O 1
ATOM 2319 N N . SER B 1 132 ? 8.773 -21.641 -15.664 1 75.75 132 SER B N 1
ATOM 2320 C CA . SER B 1 132 ? 9.312 -22.875 -16.266 1 75.75 132 SER B CA 1
ATOM 2321 C C . SER B 1 132 ? 10.094 -23.688 -15.234 1 75.75 132 SER B C 1
ATOM 2323 O O . SER B 1 132 ? 10.172 -24.906 -15.336 1 75.75 132 SER B O 1
ATOM 2325 N N . LYS B 1 133 ? 10.625 -22.938 -14.32 1 72.88 133 LYS B N 1
ATOM 2326 C CA . LYS B 1 133 ? 11.43 -23.641 -13.32 1 72.88 133 LYS B CA 1
ATOM 2327 C C . LYS B 1 133 ? 10.562 -24.578 -12.477 1 72.88 133 LYS B C 1
ATOM 2329 O O . LYS B 1 133 ? 10.992 -25.656 -12.094 1 72.88 133 LYS B O 1
ATOM 2334 N N . PHE B 1 134 ? 9.297 -24.156 -12.25 1 72.38 134 PHE B N 1
ATOM 2335 C CA . PHE B 1 134 ? 8.406 -24.938 -11.398 1 72.38 134 PHE B CA 1
ATOM 2336 C C . PHE B 1 134 ? 7.273 -25.547 -12.211 1 72.38 134 PHE B C 1
ATOM 2338 O O . PHE B 1 134 ? 6.305 -26.062 -11.648 1 72.38 134 PHE B O 1
ATOM 2345 N N . ASN B 1 135 ? 7.391 -25.5 -13.469 1 73.44 135 ASN B N 1
ATOM 2346 C CA . ASN B 1 135 ? 6.426 -26.094 -14.398 1 73.44 135 ASN B CA 1
ATOM 2347 C C . ASN B 1 135 ? 5.059 -25.422 -14.281 1 73.44 135 ASN B C 1
ATOM 2349 O O . ASN B 1 135 ? 4.031 -26.109 -14.266 1 73.44 135 ASN B O 1
ATOM 2353 N N . TRP B 1 136 ? 5.078 -24.25 -13.93 1 76.81 136 TRP B N 1
ATOM 2354 C CA . TRP B 1 136 ? 3.822 -23.5 -13.961 1 76.81 136 TRP B CA 1
ATOM 2355 C C . TRP B 1 136 ? 3.547 -22.953 -15.359 1 76.81 136 TRP B C 1
ATOM 2357 O O . TRP B 1 136 ? 4.25 -22.062 -15.836 1 76.81 136 TRP B O 1
ATOM 2367 N N . LEU B 1 137 ? 2.584 -23.516 -15.984 1 76.5 137 LEU B N 1
ATOM 2368 C CA . LEU B 1 137 ? 2.281 -23.125 -17.359 1 76.5 137 LEU B CA 1
ATOM 2369 C C . LEU B 1 137 ? 1.557 -21.781 -17.406 1 76.5 137 LEU B C 1
ATOM 2371 O O . LEU B 1 137 ? 0.781 -21.469 -16.5 1 76.5 137 LEU B O 1
ATOM 2375 N N . ALA B 1 138 ? 1.969 -21.062 -18.453 1 80.69 138 ALA B N 1
ATOM 2376 C CA . ALA B 1 138 ? 1.285 -19.781 -18.688 1 80.69 138 ALA B CA 1
ATOM 2377 C C . ALA B 1 138 ? -0.162 -20.016 -19.109 1 80.69 138 ALA B C 1
ATOM 2379 O O . ALA B 1 138 ? -0.424 -20.734 -20.078 1 80.69 138 ALA B O 1
ATOM 2380 N N . ILE B 1 139 ? -1.033 -19.547 -18.438 1 76 139 ILE B N 1
ATOM 2381 C CA . ILE B 1 139 ? -2.453 -19.797 -18.672 1 76 139 ILE B CA 1
ATOM 2382 C C . ILE B 1 139 ? -3.018 -18.766 -19.641 1 76 139 ILE B C 1
ATOM 2384 O O . ILE B 1 139 ? -4.027 -19.016 -20.297 1 76 139 ILE B O 1
ATOM 2388 N N . CYS B 1 140 ? -2.295 -17.656 -19.75 1 78.19 140 CYS B N 1
ATOM 2389 C CA . CYS B 1 140 ? -2.816 -16.594 -20.578 1 78.19 140 CYS B CA 1
ATOM 2390 C C . CYS B 1 140 ? -2.773 -16.984 -22.062 1 78.19 140 CYS B C 1
ATOM 2392 O O . CYS B 1 140 ? -3.467 -16.375 -22.891 1 78.19 140 CYS B O 1
ATOM 2394 N N . GLN B 1 141 ? -1.941 -17.984 -22.406 1 70.81 141 GLN B N 1
ATOM 2395 C CA . GLN B 1 141 ? -1.944 -18.469 -23.781 1 70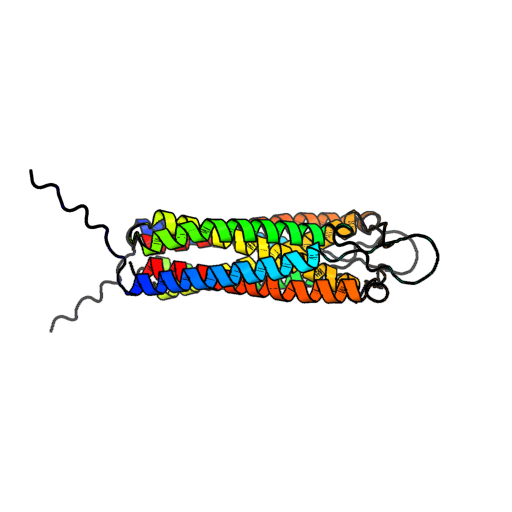.81 141 GLN B CA 1
ATOM 2396 C C . GLN B 1 141 ? -3.289 -19.094 -24.141 1 70.81 141 GLN B C 1
ATOM 2398 O O . GLN B 1 141 ? -3.762 -18.969 -25.281 1 70.81 141 GLN B O 1
ATOM 2403 N N . LYS B 1 142 ? -3.977 -19.609 -23.078 1 70 142 LYS B N 1
ATOM 2404 C CA . LYS B 1 142 ? -5.27 -20.266 -23.266 1 70 142 LYS B CA 1
ATOM 2405 C C . LYS B 1 142 ? -6.418 -19.312 -22.922 1 70 142 LYS B C 1
ATOM 2407 O O . LYS B 1 142 ? -7.469 -19.359 -23.562 1 70 142 LYS B O 1
ATOM 2412 N N . TYR B 1 143 ? -6.098 -18.469 -22 1 75.69 143 TYR B N 1
ATOM 2413 C CA . TYR B 1 143 ? -7.129 -17.562 -21.516 1 75.69 143 TYR B CA 1
ATOM 2414 C C . TYR B 1 143 ? -6.742 -16.109 -21.75 1 75.69 143 TYR B C 1
ATOM 2416 O O . TYR B 1 143 ? -6.605 -15.336 -20.797 1 75.69 143 TYR B O 1
ATOM 2424 N N . ASN B 1 144 ? -6.684 -15.758 -23.016 1 75.38 144 ASN B N 1
ATOM 2425 C CA . ASN B 1 144 ? -6.207 -14.43 -23.391 1 75.38 144 ASN B CA 1
ATOM 2426 C C . ASN B 1 144 ? -7.199 -13.344 -22.984 1 75.38 144 ASN B C 1
ATOM 2428 O O . ASN B 1 144 ? -6.801 -12.266 -22.547 1 75.38 144 ASN B O 1
ATOM 2432 N N . ASN B 1 145 ? -8.484 -13.609 -23.156 1 75.94 145 ASN B N 1
ATOM 2433 C CA . ASN B 1 145 ? -9.5 -12.625 -22.797 1 75.94 145 ASN B CA 1
ATOM 2434 C C . ASN B 1 145 ? -9.469 -12.312 -21.297 1 75.94 145 ASN B C 1
ATOM 2436 O O . ASN B 1 145 ? -9.586 -11.148 -20.906 1 75.94 145 ASN B O 1
ATOM 2440 N N . PHE B 1 146 ? -9.281 -13.367 -20.531 1 73.88 146 PHE B N 1
ATOM 2441 C CA . PHE B 1 146 ? -9.18 -13.203 -19.094 1 73.88 146 PHE B CA 1
ATOM 2442 C C . PHE B 1 146 ? -7.984 -12.328 -18.734 1 73.88 146 PHE B C 1
ATOM 2444 O O . PHE B 1 146 ? -8.109 -11.391 -17.938 1 73.88 146 PHE B O 1
ATOM 2451 N N . CYS B 1 147 ? -6.898 -12.562 -19.359 1 76.94 147 CYS B N 1
ATOM 2452 C CA . CYS B 1 147 ? -5.66 -11.859 -19.047 1 76.94 147 CYS B CA 1
ATOM 2453 C C . CYS B 1 147 ? -5.734 -10.398 -19.484 1 76.94 147 CYS B C 1
ATOM 2455 O O . CYS B 1 147 ? -5.234 -9.508 -18.797 1 76.94 147 CYS B O 1
ATOM 2457 N N . LYS B 1 148 ? -6.363 -10.094 -20.625 1 77.69 148 LYS B N 1
ATOM 2458 C CA . LYS B 1 148 ? -6.512 -8.727 -21.125 1 77.69 148 LYS B CA 1
ATOM 2459 C C . LYS B 1 148 ? -7.418 -7.906 -20.203 1 77.69 148 LYS B C 1
ATOM 2461 O O . LYS B 1 148 ? -7.121 -6.75 -19.891 1 77.69 148 LYS B O 1
ATOM 2466 N N . ARG B 1 149 ? -8.438 -8.492 -19.719 1 78.12 149 ARG B N 1
ATOM 2467 C CA . ARG B 1 149 ? -9.391 -7.812 -18.844 1 78.12 149 ARG B CA 1
ATOM 2468 C C . ARG B 1 149 ? -8.766 -7.512 -17.5 1 78.12 149 ARG B C 1
ATOM 2470 O O . ARG B 1 149 ? -8.93 -6.414 -16.953 1 78.12 149 ARG B O 1
ATOM 2477 N N . VAL B 1 150 ? -8.047 -8.477 -17 1 79.56 150 VAL B N 1
ATOM 2478 C CA . VAL B 1 150 ? -7.414 -8.312 -15.695 1 79.56 150 VAL B CA 1
ATOM 2479 C C . VAL B 1 150 ? -6.316 -7.254 -15.781 1 79.56 150 VAL B C 1
ATOM 2481 O O . VAL B 1 150 ? -6.176 -6.426 -14.875 1 79.56 150 VAL B O 1
ATOM 2484 N N . SER B 1 151 ? -5.578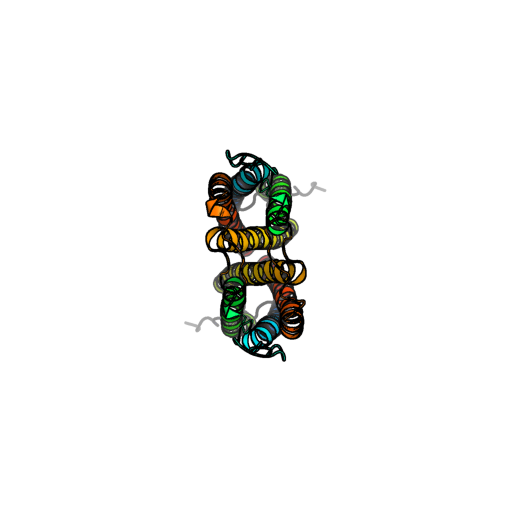 -7.25 -16.859 1 81.12 151 SER B N 1
ATOM 2485 C CA . SER B 1 151 ? -4.52 -6.266 -17.047 1 81.12 151 SER B CA 1
ATOM 2486 C C . SER B 1 151 ? -5.09 -4.855 -17.141 1 81.12 151 SER B C 1
ATOM 2488 O O . SER B 1 151 ? -4.504 -3.902 -16.625 1 81.12 151 SER B O 1
ATOM 2490 N N . GLY B 1 152 ? -6.164 -4.789 -17.781 1 79.06 152 GLY B N 1
ATOM 2491 C CA . GLY B 1 152 ? -6.828 -3.5 -17.891 1 79.06 152 GLY B CA 1
ATOM 2492 C C . GLY B 1 152 ? -7.348 -2.98 -16.562 1 79.06 152 GLY B C 1
ATOM 2493 O O . GLY B 1 152 ? -7.277 -1.781 -16.297 1 79.06 152 GLY B O 1
ATOM 2494 N N . SER B 1 153 ? -7.836 -3.902 -15.781 1 83.12 153 SER B N 1
ATOM 2495 C CA . SER B 1 153 ? -8.391 -3.529 -14.484 1 83.12 153 SER B CA 1
ATOM 2496 C C . SER B 1 153 ? -7.301 -3.012 -13.547 1 83.12 153 SER B C 1
ATOM 2498 O O . SER B 1 153 ? -7.559 -2.15 -12.703 1 83.12 153 SER B O 1
ATOM 2500 N N . LEU B 1 154 ? -6.113 -3.482 -13.727 1 86.56 154 LEU B N 1
ATOM 2501 C CA . LEU B 1 154 ? -5 -3.074 -12.875 1 86.56 154 LEU B CA 1
ATOM 2502 C C . LEU B 1 154 ? -4.656 -1.605 -13.102 1 86.56 154 LEU B C 1
ATOM 2504 O O . LEU B 1 154 ? -4.242 -0.911 -12.172 1 86.56 154 LEU B O 1
ATOM 2508 N N . ILE B 1 155 ? -4.898 -1.123 -14.281 1 86.31 155 ILE B N 1
ATOM 2509 C CA . ILE B 1 155 ? -4.629 0.277 -14.594 1 86.31 155 ILE B CA 1
ATOM 2510 C C . ILE B 1 155 ? -5.535 1.174 -13.758 1 86.31 155 ILE B C 1
ATOM 2512 O O . ILE B 1 155 ? -5.082 2.166 -13.18 1 86.31 155 ILE B O 1
ATOM 2516 N N . GLY B 1 156 ? -6.754 0.755 -13.75 1 85.25 156 GLY B N 1
ATOM 2517 C CA . GLY B 1 156 ? -7.695 1.522 -12.945 1 85.25 156 GLY B CA 1
ATOM 2518 C C . GLY B 1 156 ? -7.336 1.549 -11.477 1 85.25 156 GLY B C 1
ATOM 2519 O O . GLY B 1 156 ? -7.426 2.594 -10.828 1 85.25 156 GLY B O 1
ATOM 2520 N N . SER B 1 157 ? -6.852 0.456 -10.953 1 89.25 157 SER B N 1
ATOM 2521 C CA . SER B 1 157 ? -6.531 0.362 -9.531 1 89.25 157 SER B CA 1
ATOM 2522 C C . SER B 1 157 ? -5.297 1.191 -9.188 1 89.25 157 SER B C 1
ATOM 2524 O O . SER B 1 157 ? -5.273 1.882 -8.172 1 89.25 157 SER B O 1
ATOM 2526 N N . TYR B 1 158 ? -4.309 1.186 -10.047 1 91.69 158 TYR B N 1
ATOM 2527 C CA . TYR B 1 158 ? -3.098 1.948 -9.773 1 91.69 158 TYR B CA 1
ATOM 2528 C C . TYR B 1 158 ? -3.365 3.447 -9.859 1 91.69 158 TYR B C 1
ATOM 2530 O O . TYR B 1 158 ? -2.754 4.234 -9.133 1 91.69 158 TYR B O 1
ATOM 2538 N N . THR B 1 159 ? -4.254 3.775 -10.719 1 90.69 159 THR B N 1
ATOM 2539 C CA . THR B 1 159 ? -4.672 5.172 -10.781 1 90.69 159 THR B CA 1
ATOM 2540 C C . THR B 1 159 ? -5.32 5.598 -9.461 1 90.69 159 THR B C 1
ATOM 2542 O O . THR B 1 159 ? -5.059 6.691 -8.961 1 90.69 159 THR B O 1
ATOM 2545 N N . GLY B 1 160 ? -6.125 4.668 -8.93 1 90.81 160 GLY B N 1
ATOM 2546 C CA . GLY B 1 160 ? -6.738 4.945 -7.641 1 90.81 160 GLY B CA 1
ATOM 2547 C C . GLY B 1 160 ? -5.723 5.145 -6.531 1 90.81 160 GLY B C 1
ATOM 2548 O O . GLY B 1 160 ? -5.871 6.047 -5.703 1 90.81 160 GLY B O 1
ATOM 2549 N N . VAL B 1 161 ? -4.684 4.367 -6.559 1 92.44 161 VAL B N 1
ATOM 2550 C CA . VAL B 1 161 ? -3.641 4.457 -5.543 1 92.44 161 VAL B CA 1
ATOM 2551 C C . VAL B 1 161 ? -2.959 5.824 -5.621 1 92.44 161 VAL B C 1
ATOM 2553 O O . VAL B 1 161 ? -2.748 6.477 -4.594 1 92.44 161 VAL B O 1
ATOM 2556 N N . VAL B 1 162 ? -2.648 6.273 -6.781 1 92.5 162 VAL B N 1
ATOM 2557 C CA . VAL B 1 162 ? -1.984 7.559 -6.977 1 92.5 162 VAL B CA 1
ATOM 2558 C C . VAL B 1 162 ? -2.881 8.688 -6.473 1 92.5 162 VAL B C 1
ATOM 2560 O O . VAL B 1 162 ? -2.406 9.617 -5.812 1 92.5 162 VAL B O 1
ATOM 2563 N N . VAL B 1 163 ? -4.113 8.539 -6.754 1 93.12 163 VAL B N 1
ATOM 2564 C CA . VAL B 1 163 ? -5.062 9.562 -6.328 1 93.12 163 VAL B CA 1
ATOM 2565 C C . VAL B 1 163 ? -5.133 9.602 -4.805 1 93.12 163 VAL B C 1
ATOM 2567 O O . VAL B 1 163 ? -5.191 10.672 -4.207 1 93.12 163 VAL B O 1
ATOM 2570 N N . LEU B 1 164 ? -5.082 8.453 -4.211 1 92.69 164 LEU B N 1
ATOM 2571 C CA . LEU B 1 164 ? -5.148 8.391 -2.754 1 92.69 164 LEU B CA 1
ATOM 2572 C C . LEU B 1 164 ? -3.9 9.008 -2.125 1 92.69 164 LEU B C 1
ATOM 2574 O O . LEU B 1 164 ? -3.979 9.633 -1.067 1 92.69 164 LEU B O 1
ATOM 2578 N N . ILE B 1 165 ? -2.775 8.828 -2.787 1 91.94 165 ILE B N 1
ATOM 2579 C CA . ILE B 1 165 ? -1.542 9.453 -2.322 1 91.94 165 ILE B CA 1
ATOM 2580 C C . ILE B 1 165 ? -1.687 10.977 -2.367 1 91.94 165 ILE B C 1
ATOM 2582 O O . ILE B 1 165 ? -1.333 11.664 -1.409 1 91.94 165 ILE B O 1
ATOM 2586 N N . LEU B 1 166 ? -2.23 11.445 -3.432 1 91.31 166 LEU B N 1
ATOM 2587 C CA . LEU B 1 166 ? -2.438 12.883 -3.598 1 91.31 166 LEU B CA 1
ATOM 2588 C C . LEU B 1 166 ? -3.414 13.414 -2.555 1 91.31 166 LEU B C 1
ATOM 259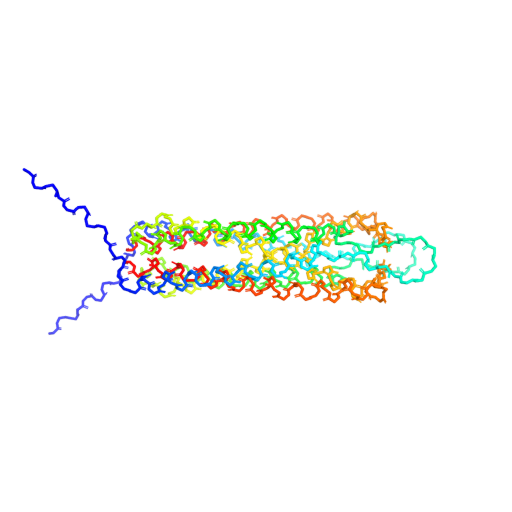0 O O . LEU B 1 166 ? -3.225 14.508 -2.021 1 91.31 166 LEU B O 1
ATOM 2594 N N . LEU B 1 167 ? -4.414 12.625 -2.27 1 90.25 167 LEU B N 1
ATOM 2595 C CA . LEU B 1 167 ? -5.391 13.016 -1.26 1 90.25 167 LEU B CA 1
ATOM 2596 C C . LEU B 1 167 ? -4.734 13.141 0.112 1 90.25 167 LEU B C 1
ATOM 2598 O O . LEU B 1 167 ? -5.027 14.07 0.865 1 90.25 167 LEU B O 1
ATOM 2602 N N . THR B 1 168 ? -3.906 12.227 0.403 1 89.75 168 THR B N 1
ATOM 2603 C CA . THR B 1 168 ? -3.203 12.242 1.681 1 89.75 168 THR B CA 1
ATOM 2604 C C . THR B 1 168 ? -2.312 13.477 1.79 1 89.75 168 THR B C 1
ATOM 2606 O O . THR B 1 168 ? -2.246 14.109 2.848 1 89.75 168 THR B O 1
ATOM 2609 N N . LEU B 1 169 ? -1.688 13.805 0.658 1 87.06 169 LEU B N 1
ATOM 2610 C CA . LEU B 1 169 ? -0.848 15 0.637 1 87.0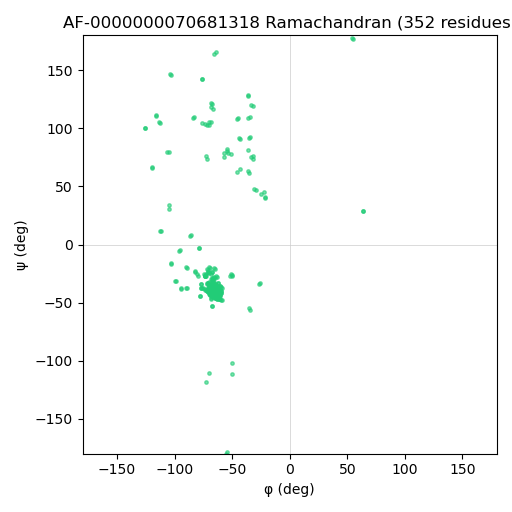6 169 LEU B CA 1
ATOM 2611 C C . LEU B 1 169 ? -1.686 16.25 0.833 1 87.06 169 LEU B C 1
ATOM 2613 O O . LEU B 1 169 ? -1.285 17.172 1.562 1 87.06 169 LEU B O 1
ATOM 2617 N N . LEU B 1 170 ? -2.783 16.297 0.206 1 85.88 170 LEU B N 1
ATOM 2618 C CA . LEU B 1 170 ? -3.676 17.453 0.321 1 85.88 170 LEU B CA 1
ATOM 2619 C C . LEU B 1 170 ? -4.168 17.609 1.755 1 85.88 170 LEU B C 1
ATOM 2621 O O . LEU B 1 170 ? -4.297 18.734 2.246 1 85.88 170 LEU B O 1
ATOM 2625 N N . SER B 1 171 ? -4.473 16.547 2.324 1 84.94 171 SER B N 1
ATOM 2626 C CA . SER B 1 171 ? -4.91 16.594 3.717 1 84.94 171 SER B CA 1
ATOM 2627 C C . SER B 1 171 ? -3.82 17.156 4.621 1 84.94 171 SER B C 1
ATOM 2629 O O . SER B 1 171 ? -4.105 17.922 5.539 1 84.94 171 SER B O 1
ATOM 2631 N N . GLY B 1 172 ? -2.602 16.734 4.336 1 82.69 172 GLY B N 1
ATOM 2632 C CA . GLY B 1 172 ? -1.496 17.281 5.102 1 82.69 172 GLY B CA 1
ATOM 2633 C C . GLY B 1 172 ? -1.336 18.781 4.922 1 82.69 172 GLY B C 1
ATOM 2634 O O . GLY B 1 172 ? -1.09 19.5 5.891 1 82.69 172 GLY B O 1
ATOM 2635 N N . VAL B 1 173 ? -1.513 19.219 3.729 1 83.56 173 VAL B N 1
ATOM 2636 C CA . VAL B 1 173 ? -1.379 20.656 3.439 1 83.56 173 VAL B CA 1
ATOM 2637 C C . VAL B 1 173 ? -2.51 21.422 4.113 1 83.56 173 VAL B C 1
ATOM 2639 O O . VAL B 1 173 ? -2.289 22.516 4.656 1 83.56 173 VAL B O 1
ATOM 2642 N N . ALA B 1 174 ? -3.643 20.906 4.062 1 80.75 174 ALA B N 1
ATOM 2643 C CA . ALA B 1 174 ? -4.789 21.562 4.691 1 80.75 174 ALA B CA 1
ATOM 2644 C C . ALA B 1 174 ? -4.582 21.688 6.199 1 80.75 174 ALA B C 1
ATOM 2646 O O . ALA B 1 174 ? -4.961 22.703 6.797 1 80.75 174 ALA B O 1
ATOM 2647 N N . LEU B 1 175 ? -4.016 20.734 6.73 1 77.44 175 LEU B N 1
ATOM 2648 C CA . LEU B 1 175 ? -3.775 20.734 8.164 1 77.44 175 LEU B CA 1
ATOM 2649 C C . LEU B 1 175 ? -2.648 21.703 8.523 1 77.44 175 LEU B C 1
ATOM 2651 O O . LEU B 1 175 ? -2.641 22.266 9.617 1 77.44 175 LEU B O 1
ATOM 2655 N N . SER B 1 176 ? -1.722 21.969 7.648 1 76.62 176 SER B N 1
ATOM 2656 C CA . SER B 1 176 ? -0.591 22.844 7.914 1 76.62 176 SER B CA 1
ATOM 2657 C C . SER B 1 176 ? -0.992 24.312 7.777 1 76.62 176 SER B C 1
ATOM 2659 O O . SER B 1 176 ? -0.334 25.203 8.336 1 76.62 176 SER B O 1
ATOM 2661 N N . ARG B 1 177 ? -1.95 24.609 7.039 1 73.69 177 ARG B N 1
ATOM 2662 C CA . ARG B 1 177 ? -2.346 25.984 6.812 1 73.69 177 ARG B CA 1
ATOM 2663 C C . ARG B 1 177 ? -3.318 26.469 7.887 1 73.69 177 ARG B C 1
ATOM 2665 O O . ARG B 1 177 ? -3.732 27.625 7.891 1 73.69 177 ARG B O 1
ATOM 2672 N N . ARG B 1 178 ? -3.492 25.703 8.805 1 65.94 178 ARG B N 1
ATOM 2673 C CA . ARG B 1 178 ? -4.34 26.219 9.883 1 65.94 178 ARG B CA 1
ATOM 2674 C C . ARG B 1 178 ? -3.539 27.109 10.828 1 65.94 178 ARG B C 1
ATOM 2676 O O . ARG B 1 178 ? -2.328 26.938 10.977 1 65.94 178 ARG B O 1
#

pLDDT: mean 76.21, std 16.14, range [27.34, 93.12]